Protein AF-A0A521S7W0-F1 (afdb_monomer)

Mean predicted aligned error: 10.16 Å

Sequence (188 aa):
MKARELFKKAGIGSLALAFLLVVLNWMSTPAWAHPRHAIFVAQSQVDTVGDVEHRMAMEGRVSFDADDGTLSGSGTFVHFDNASEIPKTILSFGTWEAKEFVSLTERVGMPYGNIEARILEILVDLTTDEGEVISGVTLRIISNIDPAGLTTGEATGFKLTIPGAPFGNFEPRDPPVGLAQISAGNLP

Secondary structure (DSSP, 8-state):
--TTSGGGSTTSSHHHHHHHHHHHHHH---S--PPEEEEEEEEEE---BTTB-EEEEEEEEEEE-TTT--EEEEEEEEEEESSSPSSPPEEEEEEEEEEEEEEEPPPEEEEETTEEEEEEEEEEEEEETT--EEEEEEEEEEE-BGGGTB--SS-SEEEEE-TT-TT--BEEEEEEEEEEEEE-----

Radius of gyration: 24.61 Å; Cα contacts (8 Å, |Δi|>4): 435; chains: 1; bounding box: 58×56×75 Å

pLDDT: mean 85.59, std 19.96, range [31.19, 98.81]

Solvent-accessible surface area (backbone atoms only — not comparable to full-atom values): 10133 Å² total; per-residue (Å²): 140,72,95,67,67,78,69,76,71,79,80,72,64,68,65,58,52,52,52,48,53,53,52,47,56,71,69,46,74,76,87,63,84,59,67,25,37,38,42,37,43,23,33,22,33,36,58,66,54,88,85,38,32,42,33,35,40,41,39,35,44,35,42,34,36,88,88,82,49,50,65,45,32,41,37,41,40,40,32,30,27,68,65,48,61,90,80,58,46,72,76,46,40,37,38,36,37,52,74,42,66,70,49,67,54,76,70,44,78,73,60,66,82,63,32,34,18,30,40,42,34,30,31,24,33,39,34,38,78,89,66,52,75,48,66,74,22,38,41,34,43,25,10,44,36,72,98,76,72,32,64,67,85,63,62,38,11,38,32,40,39,50,78,88,49,92,57,57,52,31,35,36,30,88,76,57,41,68,43,26,44,28,39,44,54,78,77,131

Nearest PDB structures (foldseek):
  3e99-assembly1_A  TM=3.536E-01  e=9.459E-01  Burkholderia mallei ATCC 23344

Foldseek 3Di:
DDPPPVVPPPDPPPVVVVVVVVVVVVVDDPPCQFFKKKWWWFKWFFDDDDQFGKMKTWTKMWTADQVVFDIWMKTKMWIFGPSDDPVTHTPWIFMKIFDTFDDKDDFFDDDDVFWTQIKTKTWMWTQTPVRDIQGRKIKIAGAADVVVPTHPVFAGGIKIAGPPDPGGIIGADVNIGIHMTITDGDDD

Structure (mmCIF, N/CA/C/O backbone):
data_AF-A0A521S7W0-F1
#
_entry.id   AF-A0A521S7W0-F1
#
loop_
_atom_site.group_PDB
_atom_site.id
_atom_site.type_symbol
_atom_site.label_atom_id
_atom_site.label_alt_id
_atom_site.label_comp_id
_atom_site.label_asym_id
_atom_site.label_entity_id
_atom_site.label_seq_id
_atom_site.pdbx_PDB_ins_code
_atom_site.Cartn_x
_atom_site.Cartn_y
_atom_site.Cartn_z
_atom_site.occupancy
_atom_site.B_iso_or_equiv
_atom_site.auth_seq_id
_atom_site.auth_comp_id
_atom_site.auth_asym_id
_atom_site.auth_atom_id
_atom_site.pdbx_PDB_model_num
ATOM 1 N N . MET A 1 1 ? 26.124 42.254 -57.003 1.00 31.19 1 MET A N 1
ATOM 2 C CA . MET A 1 1 ? 26.893 41.085 -57.499 1.00 31.19 1 MET A CA 1
ATOM 3 C C . MET A 1 1 ? 27.577 40.462 -56.284 1.00 31.19 1 MET A C 1
ATOM 5 O O . MET A 1 1 ? 28.274 41.208 -55.628 1.00 31.19 1 MET A O 1
ATOM 9 N N . LYS A 1 2 ? 27.429 39.207 -55.844 1.00 40.19 2 LYS A N 1
ATOM 10 C CA . LYS A 1 2 ? 26.538 38.051 -56.090 1.00 40.19 2 LYS A CA 1
ATOM 11 C C . LYS A 1 2 ? 26.784 37.105 -54.886 1.00 40.19 2 LYS A C 1
ATOM 13 O O . LYS A 1 2 ? 27.926 37.005 -54.449 1.00 40.19 2 LYS A O 1
ATOM 18 N N . ALA A 1 3 ? 25.773 36.370 -54.414 1.00 41.31 3 ALA A N 1
ATOM 19 C CA . ALA A 1 3 ? 25.849 35.308 -53.390 1.00 41.31 3 ALA A CA 1
ATOM 20 C C . ALA A 1 3 ? 26.686 34.068 -53.814 1.00 41.31 3 ALA A C 1
ATOM 22 O O . ALA A 1 3 ? 26.351 32.931 -53.504 1.00 41.31 3 ALA A O 1
ATOM 23 N N . ARG A 1 4 ? 27.756 34.271 -54.593 1.00 42.28 4 ARG A N 1
ATOM 24 C CA . ARG A 1 4 ? 28.541 33.221 -55.260 1.00 42.28 4 ARG A CA 1
ATOM 25 C C . ARG A 1 4 ? 29.958 33.048 -54.714 1.00 42.28 4 ARG A C 1
ATOM 27 O O . ARG A 1 4 ? 30.620 32.104 -55.121 1.00 42.28 4 ARG A O 1
ATOM 34 N N . GLU A 1 5 ? 30.395 33.887 -53.776 1.00 38.53 5 GLU A N 1
ATOM 35 C CA . GLU A 1 5 ? 31.699 33.723 -53.107 1.00 38.53 5 GLU A CA 1
ATOM 36 C C . GLU A 1 5 ? 31.589 32.970 -51.767 1.00 38.53 5 GLU A C 1
ATOM 38 O O . GLU A 1 5 ? 32.499 32.237 -51.393 1.00 38.53 5 GLU A O 1
ATOM 43 N N . LEU A 1 6 ? 30.434 33.024 -51.092 1.00 44.06 6 LEU A N 1
ATOM 44 C CA . LEU A 1 6 ? 30.197 32.282 -49.842 1.00 44.06 6 LEU A CA 1
ATOM 45 C C . LEU A 1 6 ? 30.060 30.759 -50.034 1.00 44.06 6 LEU A C 1
ATOM 47 O O . LEU A 1 6 ? 30.235 30.006 -49.083 1.00 44.06 6 LEU A O 1
ATOM 51 N N . PHE A 1 7 ? 29.837 30.289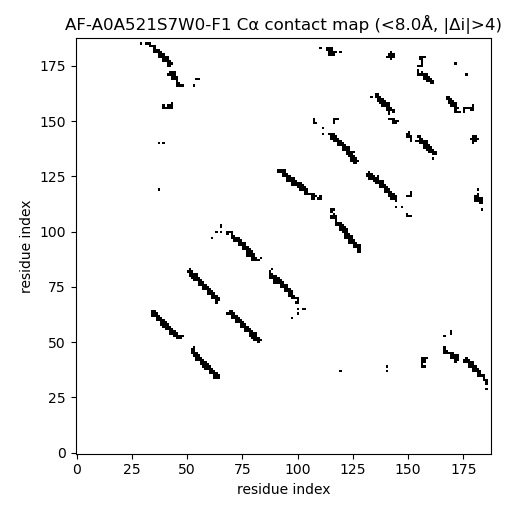 -51.265 1.00 44.06 7 PHE A N 1
ATOM 52 C CA . PHE A 1 7 ? 29.769 28.857 -51.586 1.00 44.06 7 PHE A CA 1
ATOM 53 C C . PHE A 1 7 ? 31.120 28.215 -51.936 1.00 44.06 7 PHE A C 1
ATOM 55 O O . PHE A 1 7 ? 31.175 27.013 -52.172 1.00 44.06 7 PHE A O 1
ATOM 62 N N . LYS A 1 8 ? 32.231 28.965 -51.936 1.00 41.72 8 LYS A N 1
ATOM 63 C CA . LYS A 1 8 ? 33.556 28.412 -52.282 1.00 41.72 8 LYS A CA 1
ATOM 64 C C . LYS A 1 8 ? 34.393 27.922 -51.095 1.00 41.72 8 LYS A C 1
ATOM 66 O O . LYS A 1 8 ? 35.509 27.458 -51.303 1.00 41.72 8 LYS A O 1
ATOM 71 N N . LYS A 1 9 ? 33.864 27.956 -49.866 1.00 44.16 9 LYS A N 1
ATOM 72 C CA . LYS A 1 9 ? 34.550 27.428 -48.665 1.00 44.16 9 LYS A CA 1
ATOM 73 C C . LYS A 1 9 ? 33.713 26.486 -47.787 1.00 44.16 9 LYS A C 1
ATOM 75 O O . LYS A 1 9 ? 34.151 26.116 -46.702 1.00 44.16 9 LYS A O 1
ATOM 80 N N . ALA A 1 10 ? 32.551 26.034 -48.255 1.00 47.09 10 ALA A N 1
ATOM 81 C CA . ALA A 1 10 ? 31.660 25.129 -47.518 1.00 47.09 10 ALA A CA 1
ATOM 82 C C . ALA A 1 10 ? 32.028 23.640 -47.711 1.00 47.09 10 ALA A C 1
ATOM 84 O O . ALA A 1 10 ? 31.181 22.832 -48.073 1.00 47.09 10 ALA A O 1
ATOM 85 N N . GLY A 1 11 ? 33.308 23.284 -47.547 1.00 47.72 11 GLY A N 1
ATOM 86 C CA . GLY A 1 11 ? 33.804 21.933 -47.857 1.00 47.72 11 GLY A CA 1
ATOM 87 C C . GLY A 1 11 ? 34.201 21.060 -46.665 1.00 47.72 11 GLY A C 1
ATOM 88 O O . GLY A 1 11 ? 34.269 19.850 -46.819 1.00 47.72 11 GLY A O 1
ATOM 89 N N . ILE A 1 12 ? 34.501 21.630 -45.490 1.00 46.91 12 ILE A N 1
ATOM 90 C CA . ILE A 1 12 ? 35.127 20.856 -44.388 1.00 46.91 12 ILE A CA 1
ATOM 91 C C . ILE A 1 12 ? 34.509 21.162 -43.003 1.00 46.91 12 ILE A C 1
ATOM 93 O O . ILE A 1 12 ? 34.689 20.400 -42.061 1.00 46.91 12 ILE A O 1
ATOM 97 N N . GLY A 1 13 ? 33.707 22.226 -42.859 1.00 44.25 13 GLY A N 1
ATOM 98 C CA . GLY A 1 13 ? 33.160 22.642 -41.554 1.00 44.25 13 GLY A CA 1
ATOM 99 C C . GLY A 1 13 ? 31.805 22.037 -41.158 1.00 44.25 13 GLY A C 1
ATOM 100 O O . GLY A 1 13 ? 31.473 22.009 -39.977 1.00 44.25 13 GLY A O 1
ATOM 101 N N . SER A 1 14 ? 31.010 21.545 -42.113 1.00 44.88 14 SER A N 1
ATOM 102 C CA . SER A 1 14 ? 29.617 21.139 -41.847 1.00 44.88 14 SER A CA 1
ATOM 103 C C . SER A 1 14 ? 29.479 19.733 -41.254 1.00 44.88 14 SER A C 1
ATOM 105 O O . SER A 1 14 ? 28.520 19.476 -40.532 1.00 44.88 14 SER A O 1
ATOM 107 N N . LEU A 1 15 ? 30.447 18.841 -41.493 1.00 42.09 15 LEU A N 1
ATOM 108 C CA . LEU A 1 15 ? 30.458 17.508 -40.876 1.00 42.09 15 LEU A CA 1
ATOM 109 C C . LEU A 1 15 ? 30.825 17.572 -39.387 1.00 42.09 15 LEU A C 1
ATOM 111 O O . LEU A 1 15 ? 30.228 16.861 -38.588 1.00 42.09 15 LEU A O 1
ATOM 115 N N . ALA A 1 16 ? 31.739 18.466 -38.994 1.00 51.00 16 ALA A N 1
ATOM 116 C CA . ALA A 1 16 ? 32.112 18.637 -37.590 1.00 51.00 16 ALA A CA 1
ATOM 117 C C . ALA A 1 16 ? 30.959 19.211 -36.749 1.00 51.00 16 ALA A C 1
ATOM 119 O O . ALA A 1 16 ? 30.748 18.772 -35.623 1.00 51.00 16 ALA A O 1
ATOM 120 N N . LEU A 1 17 ? 30.174 20.144 -37.303 1.00 44.28 17 LEU A N 1
ATOM 121 C CA . LEU A 1 17 ? 29.031 20.731 -36.598 1.00 44.28 17 LEU A CA 1
ATOM 122 C C . LEU A 1 17 ? 27.874 19.734 -36.433 1.00 44.28 17 LEU A C 1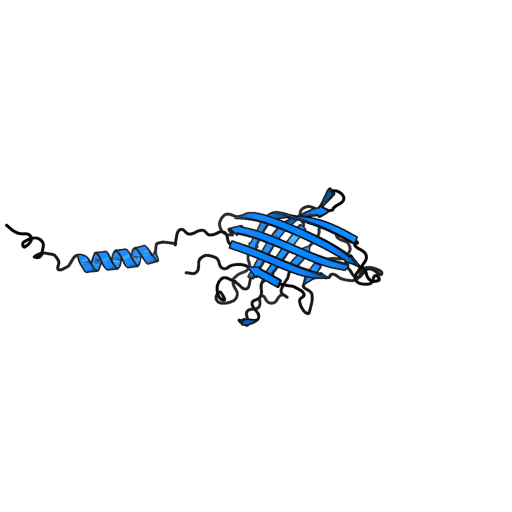
ATOM 124 O O . LEU A 1 17 ? 27.239 19.704 -35.384 1.00 44.28 17 LEU A O 1
ATOM 128 N N . ALA A 1 18 ? 27.630 18.890 -37.441 1.00 54.31 18 ALA A N 1
ATOM 129 C CA . ALA A 1 18 ? 26.631 17.827 -37.355 1.00 54.31 18 ALA A CA 1
ATOM 130 C C . ALA A 1 18 ? 27.030 16.755 -36.326 1.00 54.31 18 ALA A C 1
ATOM 132 O O . ALA A 1 18 ? 26.198 16.351 -35.520 1.00 54.31 18 ALA A O 1
ATOM 133 N N . PHE A 1 19 ? 28.307 16.354 -36.287 1.00 53.12 19 PHE A N 1
ATOM 134 C CA . PHE A 1 19 ? 28.814 15.455 -35.245 1.00 53.12 19 PHE A CA 1
ATOM 135 C C . PHE A 1 19 ? 28.737 16.083 -33.851 1.00 53.12 19 PHE A C 1
ATOM 137 O O . PHE A 1 19 ? 28.344 15.404 -32.909 1.00 53.12 19 PHE A O 1
ATOM 144 N N . LEU A 1 20 ? 29.050 17.376 -33.711 1.00 50.47 20 LEU A N 1
ATOM 145 C CA . LEU A 1 20 ? 28.946 18.069 -32.428 1.00 50.47 20 LEU A CA 1
ATOM 146 C C . LEU A 1 20 ? 27.492 18.162 -31.950 1.00 50.47 20 LEU A C 1
ATOM 148 O O . LEU A 1 20 ? 27.247 17.948 -30.773 1.00 50.47 20 LEU A O 1
ATOM 152 N N . LEU A 1 21 ? 26.528 18.415 -32.843 1.00 52.38 21 LEU A N 1
ATOM 153 C CA . LEU A 1 21 ? 25.097 18.419 -32.511 1.00 52.38 21 LEU A CA 1
ATOM 154 C C . LEU A 1 21 ? 24.595 17.029 -32.102 1.00 52.38 21 LEU A C 1
ATOM 156 O O . LEU A 1 21 ? 23.834 16.926 -31.149 1.00 52.38 21 LEU A O 1
ATOM 160 N N . VAL A 1 22 ? 25.051 15.960 -32.760 1.00 56.84 22 VAL A N 1
ATOM 161 C CA . VAL A 1 22 ? 24.698 14.576 -32.389 1.00 56.84 22 VAL A CA 1
ATOM 162 C C . VAL A 1 22 ? 25.314 14.183 -31.042 1.00 56.84 22 VAL A C 1
ATOM 164 O O . VAL A 1 22 ? 24.634 13.597 -30.206 1.00 56.84 22 VAL A O 1
ATOM 167 N N . VAL A 1 23 ? 26.574 14.550 -30.791 1.00 53.78 23 VAL A N 1
ATOM 168 C CA . VAL A 1 23 ? 27.268 14.274 -29.522 1.00 53.78 23 VAL A CA 1
ATOM 169 C C . VAL A 1 23 ? 26.719 15.138 -28.376 1.00 53.78 23 VAL A C 1
ATOM 171 O O . VAL A 1 23 ? 26.573 14.648 -27.259 1.00 53.78 23 VAL A O 1
ATOM 174 N N . LEU A 1 24 ? 26.351 16.396 -28.639 1.00 50.34 24 LEU A N 1
ATOM 175 C CA . LEU A 1 24 ? 25.656 17.258 -27.676 1.00 50.34 24 LEU A CA 1
ATOM 176 C C . LEU A 1 24 ? 24.245 16.752 -27.377 1.00 50.34 24 LEU A C 1
ATOM 178 O O . LEU A 1 24 ? 23.827 16.867 -26.235 1.00 50.34 24 LEU A O 1
ATOM 182 N N . ASN A 1 25 ? 23.543 16.160 -28.350 1.00 50.47 25 ASN A N 1
ATOM 183 C CA . ASN A 1 25 ? 22.217 15.579 -28.130 1.00 50.47 25 ASN A CA 1
ATOM 184 C C . ASN A 1 25 ? 22.274 14.258 -27.335 1.00 50.47 25 ASN A C 1
ATOM 186 O O . ASN A 1 25 ? 21.367 13.948 -26.575 1.00 50.47 25 ASN A O 1
ATOM 190 N N . TRP A 1 26 ? 23.363 13.492 -27.473 1.00 48.62 26 TRP A N 1
ATOM 191 C CA . TRP A 1 26 ? 23.668 12.341 -26.609 1.00 48.62 26 TRP A CA 1
ATOM 192 C C . TRP A 1 26 ? 24.021 12.777 -25.172 1.00 48.62 26 TRP A C 1
ATOM 194 O O . TRP A 1 26 ? 23.713 12.065 -24.222 1.00 48.62 26 TRP A O 1
ATOM 204 N N . MET A 1 27 ? 24.669 13.940 -25.006 1.00 48.03 27 MET A N 1
ATOM 205 C CA . MET A 1 27 ? 25.012 14.509 -23.691 1.00 48.03 27 MET A CA 1
ATOM 206 C C . MET A 1 27 ? 23.890 15.363 -23.090 1.00 48.03 27 MET A C 1
ATOM 208 O O . MET A 1 27 ? 23.965 15.721 -21.916 1.00 48.03 27 MET A O 1
ATOM 212 N N . SER A 1 28 ? 22.868 15.724 -23.867 1.00 42.28 28 SER A N 1
ATOM 213 C CA . SER A 1 28 ? 21.703 16.426 -23.352 1.00 42.28 28 SER A CA 1
ATOM 214 C C . SER A 1 28 ? 20.750 15.410 -22.750 1.00 42.28 28 SER A C 1
ATOM 216 O O . SER A 1 28 ? 20.005 14.735 -23.458 1.00 42.28 28 SER A O 1
ATOM 218 N N . THR A 1 29 ? 20.745 15.330 -21.427 1.00 45.62 29 THR A N 1
ATOM 219 C CA . THR A 1 29 ? 19.612 14.796 -20.681 1.00 45.62 29 THR A CA 1
ATOM 220 C C . THR A 1 29 ? 18.359 15.562 -21.124 1.00 45.62 29 THR A C 1
ATOM 222 O O . THR A 1 29 ? 18.353 16.796 -21.041 1.00 45.62 29 THR A O 1
ATOM 225 N N . PRO A 1 30 ? 17.300 14.905 -21.633 1.00 44.12 30 PRO A N 1
ATOM 226 C CA . PRO A 1 30 ? 16.051 15.602 -21.897 1.00 44.12 30 PRO A CA 1
ATOM 227 C C . PRO A 1 30 ? 15.563 16.226 -20.583 1.00 44.12 30 PRO A C 1
ATOM 229 O O . PRO A 1 30 ? 15.277 15.523 -19.618 1.00 44.12 30 PRO A O 1
ATOM 232 N N . ALA A 1 31 ? 15.475 17.560 -20.547 1.00 41.03 31 ALA A N 1
ATOM 233 C CA . ALA A 1 31 ? 15.075 18.369 -19.387 1.00 41.03 31 ALA A CA 1
ATOM 234 C C . ALA A 1 31 ? 13.571 18.271 -19.053 1.00 41.03 31 ALA A C 1
ATOM 236 O O . ALA A 1 31 ? 12.969 19.203 -18.526 1.00 41.03 31 ALA A O 1
ATOM 237 N N . TRP A 1 32 ? 12.946 17.145 -19.384 1.00 41.03 32 TRP A N 1
ATOM 238 C CA . TRP A 1 32 ? 11.589 16.822 -18.980 1.00 41.03 32 TRP A CA 1
ATOM 239 C C . TRP A 1 32 ? 11.689 16.009 -17.698 1.00 41.03 32 TRP A C 1
ATOM 241 O O . TRP A 1 32 ? 11.454 14.816 -17.730 1.00 41.03 32 TRP A O 1
ATOM 251 N N . ALA A 1 33 ? 12.083 16.595 -16.569 1.00 50.78 33 ALA A N 1
ATOM 252 C CA . ALA A 1 33 ? 11.909 15.919 -15.281 1.00 50.78 33 ALA A CA 1
ATOM 253 C C . ALA A 1 33 ? 10.396 15.815 -15.004 1.00 50.78 33 ALA A C 1
ATOM 255 O O . ALA A 1 33 ? 9.813 16.659 -14.331 1.00 50.78 33 ALA A O 1
ATOM 256 N N . HIS A 1 34 ? 9.713 14.871 -15.658 1.00 58.38 34 HIS A N 1
ATOM 257 C CA . HIS A 1 34 ? 8.330 14.558 -15.346 1.00 58.38 34 HIS A CA 1
ATOM 258 C C . HIS A 1 34 ? 8.346 13.748 -14.053 1.00 58.38 34 HIS A C 1
ATOM 260 O O . HIS A 1 34 ? 8.976 12.684 -14.037 1.00 58.38 34 HIS A O 1
ATOM 266 N N . PRO A 1 35 ? 7.659 14.217 -12.996 1.00 70.44 35 PRO A N 1
ATOM 267 C CA . PRO A 1 35 ? 7.489 13.433 -11.788 1.00 70.44 35 PRO A CA 1
ATOM 268 C C . PRO A 1 35 ? 6.933 12.063 -12.164 1.00 70.44 35 PRO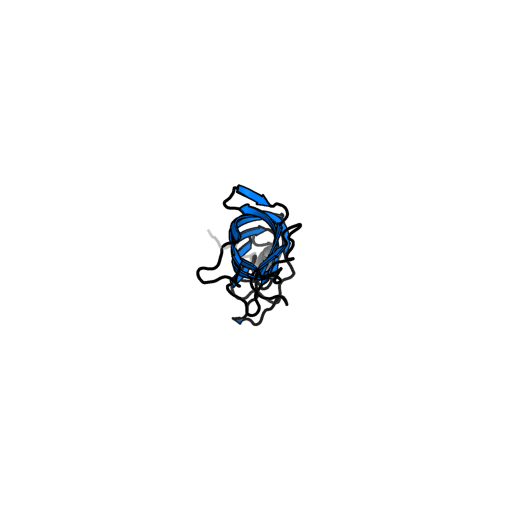 A C 1
ATOM 270 O O . PRO A 1 35 ? 5.991 11.956 -12.957 1.00 70.44 35 PRO A O 1
ATOM 273 N N . ARG A 1 36 ? 7.522 11.005 -11.611 1.00 88.88 36 ARG A N 1
ATOM 274 C CA . ARG A 1 36 ? 6.949 9.669 -11.739 1.00 88.88 36 ARG A CA 1
ATOM 275 C C . ARG A 1 36 ? 5.652 9.632 -10.946 1.00 88.88 36 ARG A C 1
ATOM 277 O O . ARG A 1 36 ? 5.481 10.355 -9.963 1.00 88.88 36 ARG A O 1
ATOM 284 N N . HIS A 1 37 ? 4.738 8.764 -11.351 1.00 93.31 37 HIS A N 1
ATOM 285 C CA . HIS A 1 37 ? 3.500 8.545 -10.626 1.00 93.31 37 HIS A CA 1
ATOM 286 C C . HIS A 1 37 ? 3.320 7.074 -10.282 1.00 93.31 37 HIS A C 1
ATOM 288 O O . HIS A 1 37 ? 3.616 6.205 -11.096 1.00 93.31 37 HIS A O 1
ATOM 294 N N . ALA A 1 38 ? 2.782 6.802 -9.100 1.00 96.75 38 ALA A N 1
ATOM 295 C CA . ALA A 1 38 ? 2.205 5.509 -8.769 1.00 96.75 38 ALA A CA 1
ATOM 296 C C . ALA A 1 38 ? 0.697 5.682 -8.579 1.00 96.75 38 ALA A C 1
ATOM 298 O O . ALA A 1 38 ? 0.265 6.657 -7.967 1.00 96.75 38 ALA A O 1
ATOM 299 N N . ILE A 1 39 ? -0.102 4.761 -9.105 1.00 97.50 39 ILE A N 1
ATOM 300 C CA . ILE A 1 39 ? -1.542 4.682 -8.847 1.00 97.50 39 ILE A CA 1
ATOM 301 C C . ILE A 1 39 ? -1.893 3.262 -8.443 1.00 97.50 39 ILE A C 1
ATOM 303 O O . ILE A 1 39 ? -1.340 2.308 -8.992 1.00 97.50 39 ILE A O 1
ATOM 307 N N . PHE A 1 40 ? -2.813 3.106 -7.502 1.00 98.31 40 PHE A N 1
ATOM 308 C CA . PHE A 1 40 ? -3.307 1.789 -7.134 1.00 98.31 40 PHE A CA 1
ATOM 309 C C . PHE A 1 40 ? -4.734 1.851 -6.604 1.00 98.31 40 PHE A C 1
ATOM 311 O O . PHE A 1 40 ? -5.167 2.858 -6.054 1.00 98.31 40 PHE A O 1
ATOM 318 N N . VAL A 1 41 ? -5.449 0.748 -6.788 1.00 98.56 41 VAL A N 1
ATOM 319 C CA . VAL A 1 41 ? -6.720 0.425 -6.136 1.00 98.56 41 VAL A CA 1
ATOM 320 C C . VAL A 1 41 ? -6.656 -1.073 -5.904 1.00 98.56 41 VAL A C 1
ATOM 322 O O . VAL A 1 41 ? -6.718 -1.835 -6.869 1.00 98.56 41 VAL A O 1
ATOM 325 N N . ALA A 1 42 ? -6.465 -1.511 -4.666 1.00 98.44 42 ALA A N 1
ATOM 326 C CA . ALA A 1 42 ? -6.218 -2.919 -4.380 1.00 98.44 42 ALA A CA 1
ATOM 327 C C . ALA A 1 42 ? -6.718 -3.340 -2.999 1.00 98.44 42 ALA A C 1
ATOM 329 O O . ALA A 1 42 ? -7.101 -2.512 -2.173 1.00 98.44 42 ALA A O 1
ATOM 330 N N . GLN A 1 43 ? -6.723 -4.652 -2.765 1.00 98.31 43 GLN A N 1
ATOM 331 C CA . GLN A 1 43 ? -6.924 -5.234 -1.445 1.00 98.31 43 GLN A CA 1
ATOM 332 C C . GLN A 1 43 ? -5.679 -5.978 -0.968 1.00 98.31 43 GLN A C 1
ATOM 334 O O . GLN A 1 43 ? -5.040 -6.707 -1.730 1.00 98.31 43 GLN A O 1
ATOM 339 N N . SER A 1 44 ? -5.409 -5.854 0.323 1.00 98.25 44 SER A N 1
ATOM 340 C CA . SER A 1 44 ? -4.410 -6.612 1.064 1.00 98.25 44 SER A CA 1
ATOM 341 C C . SER A 1 44 ? -5.061 -7.360 2.231 1.00 98.25 44 SER A C 1
ATOM 343 O O . SER A 1 44 ? -6.232 -7.158 2.578 1.00 98.25 44 SER A O 1
ATOM 345 N N . GLN A 1 45 ? -4.318 -8.300 2.797 1.00 97.44 45 GLN A N 1
ATOM 346 C CA . GLN A 1 45 ? -4.731 -9.152 3.901 1.00 97.44 45 GLN A CA 1
ATOM 347 C C . GLN A 1 45 ? -3.590 -9.320 4.886 1.00 97.44 45 GLN A C 1
ATOM 349 O O . GLN A 1 45 ? -2.428 -9.180 4.525 1.00 97.44 45 GLN A O 1
ATOM 354 N N . VAL A 1 46 ? -3.930 -9.678 6.107 1.00 95.50 46 VAL A N 1
ATOM 355 C CA . VAL A 1 46 ? -2.967 -10.083 7.123 1.00 95.50 46 VAL A CA 1
ATOM 356 C C . VAL A 1 46 ? -3.514 -11.320 7.839 1.00 95.50 46 VAL A C 1
ATOM 358 O O . VAL A 1 46 ? -4.645 -11.738 7.570 1.00 95.50 46 VAL A O 1
ATOM 361 N N . ASP A 1 47 ? -2.704 -11.946 8.688 1.00 88.00 47 ASP A N 1
ATOM 362 C CA . ASP A 1 47 ? -3.108 -13.103 9.476 1.00 88.00 47 ASP A CA 1
ATOM 363 C C . ASP A 1 47 ? -4.389 -12.831 10.278 1.00 88.00 47 ASP A C 1
ATOM 365 O O . ASP A 1 47 ? -4.669 -11.722 10.742 1.00 88.00 47 ASP A O 1
ATOM 369 N N . THR A 1 48 ? -5.189 -13.885 10.434 1.00 92.06 48 THR A N 1
ATOM 370 C CA . THR A 1 48 ? -6.377 -13.859 11.291 1.00 92.06 48 THR A CA 1
ATOM 371 C C . THR A 1 48 ? -5.938 -13.771 12.750 1.00 92.06 48 THR A C 1
ATOM 373 O O . THR A 1 48 ? -5.121 -14.577 13.201 1.00 92.06 48 THR A O 1
ATOM 376 N N . VAL A 1 49 ? -6.499 -12.822 13.500 1.00 91.38 49 VAL A N 1
ATOM 377 C CA . VAL A 1 49 ? -6.243 -12.668 14.937 1.00 91.38 49 VAL A CA 1
ATOM 378 C C . VAL A 1 49 ? -7.546 -12.865 15.697 1.00 91.38 49 VAL A C 1
ATOM 380 O O . VAL A 1 49 ? -8.498 -12.101 15.542 1.00 91.38 49 VAL A O 1
ATOM 383 N N . GLY A 1 50 ? -7.594 -13.906 16.530 1.00 92.19 50 GLY A N 1
ATOM 384 C CA . GLY A 1 50 ? -8.852 -14.346 17.133 1.00 92.19 50 GLY A CA 1
ATOM 385 C C . GLY A 1 50 ? -9.837 -14.781 16.046 1.00 92.19 50 GLY A C 1
ATOM 386 O O . GLY A 1 50 ? -9.481 -15.592 15.195 1.00 92.19 50 GLY A O 1
ATOM 387 N N . ASP A 1 51 ? -11.040 -14.211 16.064 1.00 94.44 51 ASP A N 1
ATOM 388 C CA . ASP A 1 51 ? -12.099 -14.493 15.084 1.00 94.44 51 ASP A CA 1
ATOM 389 C C . ASP A 1 51 ? -12.153 -13.464 13.935 1.00 94.44 51 ASP A C 1
ATOM 391 O O . ASP A 1 51 ? -13.080 -13.492 13.129 1.00 94.44 51 ASP A O 1
ATOM 395 N N . VAL A 1 52 ? -11.180 -12.545 13.854 1.00 96.56 52 VAL A N 1
ATOM 396 C CA . VAL A 1 52 ? -11.179 -11.445 12.877 1.00 96.56 52 VAL A CA 1
ATOM 397 C C . VAL A 1 52 ? -10.269 -11.763 11.694 1.00 96.56 52 VAL A C 1
ATOM 399 O O . VAL A 1 52 ? -9.050 -11.881 11.844 1.00 96.56 52 VAL A O 1
ATOM 402 N N . GLU A 1 53 ? -10.845 -11.827 10.490 1.00 96.69 53 GLU A N 1
ATOM 403 C CA . GLU A 1 53 ? -10.090 -11.965 9.240 1.00 96.69 53 GLU A CA 1
ATOM 404 C C . GLU A 1 53 ? -9.823 -10.577 8.637 1.00 96.69 53 GLU A C 1
ATOM 406 O O . GLU A 1 53 ? -10.599 -10.055 7.834 1.00 96.69 53 GLU A O 1
ATOM 411 N N . HIS A 1 54 ? -8.712 -9.959 9.027 1.00 97.12 54 HIS A N 1
ATOM 412 C CA . HIS A 1 54 ? -8.383 -8.589 8.642 1.00 97.12 54 HIS A CA 1
ATOM 413 C C . HIS A 1 54 ? -8.104 -8.433 7.136 1.00 97.12 54 HIS A C 1
ATOM 415 O O . HIS A 1 54 ? -7.157 -8.999 6.580 1.00 97.12 54 HIS A O 1
ATOM 421 N N . ARG A 1 55 ? -8.885 -7.569 6.482 1.00 97.69 55 ARG A N 1
ATOM 422 C CA . ARG A 1 55 ? -8.676 -7.138 5.093 1.00 97.69 55 ARG A CA 1
ATOM 423 C C . ARG A 1 55 ? -8.640 -5.629 4.998 1.00 97.69 55 ARG A C 1
ATOM 425 O O . ARG A 1 55 ? -9.414 -4.950 5.665 1.00 97.69 55 ARG A O 1
ATOM 432 N N . MET A 1 56 ? -7.797 -5.111 4.115 1.00 98.31 56 MET A N 1
ATOM 433 C CA . MET A 1 56 ? -7.767 -3.688 3.819 1.00 98.31 56 MET A CA 1
ATOM 434 C C . MET A 1 56 ? -7.942 -3.461 2.325 1.00 98.31 56 MET A C 1
ATOM 436 O O . MET A 1 56 ? -7.202 -4.014 1.519 1.00 98.31 56 MET A O 1
ATOM 440 N N . ALA A 1 57 ? -8.928 -2.651 1.955 1.00 98.56 57 ALA A N 1
ATOM 441 C CA . ALA A 1 57 ? -9.033 -2.075 0.623 1.00 98.56 57 ALA A CA 1
ATOM 442 C C . ALA A 1 57 ? -8.454 -0.664 0.668 1.00 98.56 57 ALA A C 1
ATOM 444 O O . ALA A 1 57 ? -8.780 0.094 1.577 1.00 98.56 57 ALA A O 1
ATOM 445 N N . MET A 1 58 ? -7.602 -0.316 -0.288 1.00 98.75 58 MET A N 1
ATOM 446 C CA . MET A 1 58 ? -6.940 0.983 -0.317 1.00 98.75 58 MET A CA 1
ATOM 447 C C . MET A 1 58 ? -6.751 1.433 -1.758 1.00 98.75 58 MET A C 1
ATOM 449 O O . MET A 1 58 ? -6.509 0.623 -2.659 1.00 98.75 58 MET A O 1
ATOM 453 N N . GLU A 1 59 ? -6.869 2.733 -1.968 1.00 98.75 59 GLU A N 1
ATOM 454 C CA . GLU A 1 59 ? -6.558 3.376 -3.234 1.00 98.75 59 GLU A CA 1
ATOM 455 C C . GLU A 1 59 ? -5.674 4.590 -3.017 1.00 98.75 59 GLU A C 1
ATOM 457 O O . GLU A 1 59 ? -5.616 5.129 -1.913 1.00 98.75 59 GLU A O 1
ATOM 462 N N . GLY A 1 60 ? -5.013 5.026 -4.080 1.00 98.25 60 GLY A N 1
ATOM 463 C CA . GLY A 1 60 ? -4.533 6.392 -4.160 1.00 98.25 60 GLY A CA 1
ATOM 464 C C . GLY A 1 60 ? -3.542 6.619 -5.274 1.00 98.25 60 GLY A C 1
ATOM 465 O O . GLY A 1 60 ? -3.299 5.774 -6.146 1.00 98.25 60 GLY A O 1
ATOM 466 N N . ARG A 1 61 ? -2.979 7.822 -5.238 1.00 98.06 61 ARG A N 1
ATOM 467 C CA . ARG A 1 61 ? -2.005 8.299 -6.209 1.00 98.06 61 ARG A CA 1
ATOM 468 C C . ARG A 1 61 ? -0.836 8.940 -5.493 1.00 98.06 61 ARG A C 1
ATOM 470 O O . ARG A 1 61 ? -1.011 9.747 -4.588 1.00 98.06 61 ARG A O 1
ATOM 477 N N . VAL A 1 62 ? 0.353 8.636 -5.986 1.00 96.62 62 VAL A N 1
ATOM 478 C CA . VAL A 1 62 ? 1.609 9.243 -5.571 1.00 96.62 62 VAL A CA 1
ATOM 479 C C . VAL A 1 62 ? 2.241 9.911 -6.784 1.00 96.62 62 VAL A C 1
ATOM 481 O O . VAL A 1 62 ? 2.236 9.350 -7.876 1.00 96.62 62 VAL A O 1
ATOM 484 N N . SER A 1 63 ? 2.774 11.110 -6.602 1.00 95.38 63 SER A N 1
ATOM 485 C CA . SER A 1 63 ? 3.688 11.782 -7.520 1.00 95.38 63 SER A CA 1
ATOM 486 C C . SER A 1 63 ? 5.016 11.936 -6.802 1.00 95.38 63 SER A C 1
ATOM 488 O O . SER A 1 63 ? 5.042 12.462 -5.689 1.00 95.38 63 SER A O 1
ATOM 490 N N . PHE A 1 64 ? 6.094 11.458 -7.408 1.00 92.62 64 PHE A N 1
ATOM 491 C CA . PHE A 1 64 ? 7.390 11.408 -6.754 1.00 92.62 64 PHE A CA 1
ATOM 492 C C . PHE A 1 64 ? 8.540 11.597 -7.740 1.00 92.62 64 PHE A C 1
ATOM 494 O O . PHE A 1 64 ? 8.436 11.250 -8.919 1.00 92.62 64 PHE A O 1
ATOM 501 N N . ASP A 1 65 ? 9.648 12.110 -7.229 1.00 88.62 65 ASP A N 1
ATOM 502 C CA . ASP A 1 65 ? 10.937 12.124 -7.901 1.00 88.62 65 ASP A CA 1
ATOM 503 C C . ASP A 1 65 ? 11.955 11.421 -6.994 1.00 88.62 65 ASP A C 1
ATOM 505 O O . ASP A 1 65 ? 12.109 11.750 -5.819 1.00 88.62 65 ASP A O 1
ATOM 509 N N . ALA A 1 66 ? 12.589 10.378 -7.528 1.00 82.38 66 ALA A N 1
ATOM 510 C CA . ALA A 1 66 ? 13.527 9.560 -6.768 1.00 82.38 66 ALA A CA 1
ATOM 511 C C . ALA A 1 66 ? 14.909 10.222 -6.631 1.00 82.38 66 ALA A C 1
ATOM 513 O O . ALA A 1 66 ? 15.674 9.815 -5.759 1.00 82.38 66 ALA A O 1
ATOM 514 N N . ASP A 1 67 ? 15.229 11.204 -7.481 1.00 82.56 67 ASP A N 1
ATOM 515 C CA . ASP A 1 67 ? 16.538 11.855 -7.518 1.00 82.56 67 ASP A CA 1
ATOM 516 C C . ASP A 1 67 ? 16.619 13.011 -6.509 1.00 82.56 67 ASP A C 1
ATOM 518 O O . ASP A 1 67 ? 17.661 13.201 -5.878 1.00 82.56 67 ASP A O 1
ATOM 522 N N . ASP A 1 68 ? 15.530 13.767 -6.323 1.00 84.50 68 ASP A N 1
ATOM 523 C CA . ASP A 1 68 ? 15.468 14.879 -5.359 1.00 84.50 68 ASP A CA 1
ATOM 524 C C . ASP A 1 68 ? 14.615 14.593 -4.106 1.00 84.50 68 ASP A C 1
ATOM 526 O O . ASP A 1 68 ? 14.632 15.381 -3.157 1.00 84.50 68 ASP A O 1
ATOM 530 N N . GLY A 1 69 ? 13.917 13.450 -4.066 1.00 82.50 6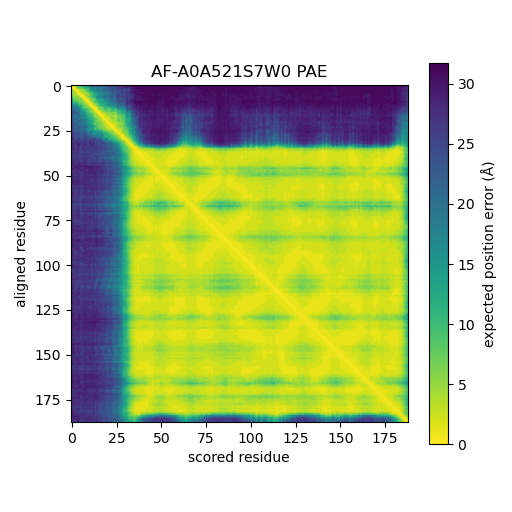9 GLY A N 1
ATOM 531 C CA . GLY A 1 69 ? 13.098 13.015 -2.933 1.00 82.50 69 GLY A CA 1
ATOM 532 C C . GLY A 1 69 ? 11.747 13.726 -2.818 1.00 82.50 69 GLY A C 1
ATOM 533 O O . GLY A 1 69 ? 11.047 13.539 -1.820 1.00 82.50 69 GLY A O 1
ATOM 534 N N . THR A 1 70 ? 11.355 14.533 -3.810 1.00 88.25 70 THR A N 1
ATOM 535 C CA . THR A 1 70 ? 10.047 15.194 -3.828 1.00 88.25 70 THR A CA 1
ATOM 536 C C . THR A 1 70 ? 8.943 14.149 -3.832 1.00 88.25 70 THR A C 1
ATOM 538 O O . THR A 1 70 ? 8.945 13.216 -4.635 1.00 88.25 70 THR A O 1
ATOM 541 N N . LEU A 1 71 ? 7.957 14.330 -2.955 1.00 94.75 71 LEU A N 1
ATOM 542 C CA . LEU A 1 71 ? 6.848 13.404 -2.791 1.00 94.75 71 LEU A CA 1
ATOM 543 C C . LEU A 1 71 ? 5.554 14.160 -2.500 1.00 94.75 71 LEU A C 1
ATOM 545 O O . LEU A 1 71 ? 5.506 15.068 -1.677 1.00 94.75 71 LEU A O 1
ATOM 549 N N . SER A 1 72 ? 4.483 13.745 -3.163 1.00 96.94 72 SER A N 1
ATOM 550 C CA . SER A 1 72 ? 3.114 14.092 -2.796 1.00 96.94 72 SER A CA 1
ATOM 551 C C . SER A 1 72 ? 2.214 12.913 -3.113 1.00 96.94 72 SER A C 1
ATOM 553 O O . SER A 1 72 ? 2.379 12.250 -4.136 1.00 96.94 72 SER A O 1
ATOM 555 N N . GLY A 1 73 ? 1.252 12.622 -2.257 1.00 97.31 73 GLY A N 1
ATOM 556 C CA . GLY A 1 73 ? 0.336 11.529 -2.518 1.00 97.31 73 GLY A CA 1
ATOM 557 C C . GLY A 1 73 ? -0.670 11.364 -1.409 1.00 97.31 73 GLY A C 1
ATOM 558 O O . GLY A 1 73 ? -0.420 11.754 -0.271 1.00 97.31 73 GLY A O 1
ATOM 559 N N . SER A 1 74 ? -1.814 10.810 -1.764 1.00 98.56 74 SER A N 1
ATOM 560 C CA . SER A 1 74 ? -2.880 10.521 -0.824 1.00 98.56 74 SER A CA 1
ATOM 561 C C . SER A 1 74 ? -3.871 9.540 -1.429 1.00 98.56 74 SER A C 1
ATOM 563 O O . SER A 1 74 ? -3.821 9.218 -2.625 1.00 98.56 74 SER A O 1
ATOM 565 N N . GLY A 1 75 ? -4.786 9.093 -0.583 1.00 98.69 75 GLY A N 1
ATOM 566 C CA . GLY A 1 75 ? -5.946 8.315 -0.971 1.00 98.69 75 GLY A CA 1
ATOM 567 C C . GLY A 1 75 ? -6.738 7.886 0.253 1.00 98.69 75 GLY A C 1
ATOM 568 O O . GLY A 1 75 ? -6.647 8.504 1.317 1.00 98.69 75 GLY A O 1
ATOM 569 N N . THR A 1 76 ? -7.515 6.825 0.099 1.00 98.81 76 THR A N 1
ATOM 570 C CA . THR A 1 76 ? -8.447 6.320 1.106 1.00 98.81 76 THR A CA 1
ATOM 571 C C . THR A 1 76 ? -8.212 4.849 1.408 1.00 98.81 76 THR A C 1
ATOM 573 O O . THR A 1 76 ? -7.641 4.109 0.602 1.00 98.81 76 THR A O 1
ATOM 576 N N . PHE A 1 77 ? -8.651 4.421 2.589 1.00 98.75 77 PHE A N 1
ATOM 577 C CA . PHE A 1 77 ? -8.628 3.022 2.994 1.00 98.75 77 PHE A CA 1
ATOM 578 C C . PHE A 1 77 ? -9.908 2.623 3.732 1.00 98.75 77 PHE A C 1
ATOM 580 O O . PHE A 1 77 ? -10.570 3.446 4.365 1.00 98.75 77 PHE A O 1
ATOM 587 N N . VAL A 1 78 ? -10.218 1.329 3.679 1.00 98.69 78 VAL A N 1
ATOM 588 C CA . VAL A 1 78 ? -11.223 0.659 4.509 1.00 98.69 78 VAL A CA 1
ATOM 589 C C . VAL A 1 78 ? -10.615 -0.636 5.037 1.00 98.69 78 VAL A C 1
ATOM 591 O O . VAL A 1 78 ? -10.248 -1.517 4.258 1.00 98.69 78 VAL A O 1
ATOM 594 N N . HIS A 1 79 ? -10.528 -0.758 6.357 1.00 97.75 79 HIS A N 1
ATOM 595 C CA . HIS A 1 79 ? -10.169 -1.969 7.089 1.00 97.75 79 HIS A CA 1
ATOM 596 C C . HIS A 1 79 ? -11.446 -2.653 7.569 1.00 97.75 79 HIS A C 1
ATOM 598 O O . HIS A 1 79 ? -12.284 -2.032 8.219 1.00 97.75 79 HIS A O 1
ATOM 604 N N . PHE A 1 80 ? -11.621 -3.928 7.242 1.00 98.06 80 PHE A N 1
ATOM 605 C CA . PHE A 1 80 ? -12.834 -4.672 7.564 1.00 98.06 80 PHE A CA 1
ATOM 606 C C . PHE A 1 80 ? -12.524 -6.110 7.974 1.00 98.06 80 PHE A C 1
ATOM 608 O O . PHE A 1 80 ? -11.479 -6.668 7.627 1.00 98.06 80 PHE A O 1
ATOM 615 N N . ASP A 1 81 ? -13.458 -6.700 8.712 1.00 97.94 81 ASP A N 1
ATOM 616 C CA . ASP A 1 81 ? -13.444 -8.111 9.070 1.00 97.94 81 ASP A CA 1
ATOM 617 C C . ASP A 1 81 ? -14.116 -8.936 7.971 1.00 97.94 81 ASP A C 1
ATOM 619 O O . ASP A 1 81 ? -15.330 -8.868 7.762 1.00 97.94 81 ASP A O 1
ATOM 623 N N . ASN A 1 82 ? -13.337 -9.740 7.260 1.00 97.50 82 ASN A N 1
ATOM 624 C CA . ASN A 1 82 ? -13.843 -10.585 6.190 1.00 97.50 82 ASN A CA 1
ATOM 625 C C . ASN A 1 82 ? -14.541 -11.860 6.685 1.00 97.50 82 ASN A C 1
ATOM 627 O O . ASN A 1 82 ? -15.289 -12.455 5.905 1.00 97.50 82 ASN A O 1
ATOM 631 N N . ALA A 1 83 ? -14.400 -12.228 7.960 1.00 97.25 83 ALA A N 1
ATOM 632 C CA . ALA A 1 83 ? -15.131 -13.344 8.556 1.00 97.25 83 ALA A CA 1
ATOM 633 C C . ALA A 1 83 ? -16.588 -12.974 8.890 1.00 97.25 83 ALA A C 1
ATOM 635 O O . ALA A 1 83 ? -17.462 -13.841 8.867 1.00 97.25 83 ALA A O 1
ATOM 636 N N . SER A 1 84 ? -16.869 -11.688 9.129 1.00 98.00 84 SER A N 1
ATOM 637 C CA . SER A 1 84 ? -18.207 -11.182 9.462 1.00 98.00 84 SER A CA 1
ATOM 638 C C . SER A 1 84 ? -19.264 -11.400 8.362 1.00 98.00 84 SER A C 1
ATOM 640 O O . SER A 1 84 ? -18.955 -11.663 7.193 1.00 98.00 84 SER A O 1
ATOM 642 N N . GLU A 1 85 ? -20.546 -11.296 8.723 1.00 97.62 85 GLU A N 1
ATOM 643 C CA . GLU A 1 85 ? -21.663 -11.387 7.772 1.00 97.62 85 GLU A CA 1
ATOM 644 C C . GLU A 1 85 ? -21.642 -10.246 6.741 1.00 97.62 85 GLU A C 1
ATOM 646 O O . GLU A 1 85 ? -20.899 -9.283 6.872 1.00 97.62 85 GLU A O 1
ATOM 651 N N . ILE A 1 86 ? -22.428 -10.355 5.667 1.00 97.06 86 ILE A N 1
ATOM 652 C CA . ILE A 1 86 ? -22.559 -9.276 4.676 1.00 97.06 86 ILE A CA 1
ATOM 653 C C . ILE A 1 86 ? -23.705 -8.342 5.110 1.00 97.06 86 ILE A C 1
ATOM 655 O O . ILE A 1 86 ? -24.810 -8.842 5.326 1.00 97.06 86 ILE A O 1
ATOM 659 N N . PRO A 1 87 ? -23.507 -7.008 5.158 1.00 96.38 87 PRO A N 1
ATOM 660 C CA . PRO A 1 87 ? -22.279 -6.275 4.829 1.00 96.38 87 PRO A CA 1
ATOM 661 C C . PRO A 1 87 ? -21.176 -6.481 5.871 1.00 96.38 87 PRO A C 1
ATOM 663 O O . PRO A 1 87 ? -21.456 -6.482 7.066 1.00 96.38 87 PRO A O 1
ATOM 666 N N . LYS A 1 88 ? -19.928 -6.619 5.394 1.00 98.25 88 LYS A N 1
ATOM 667 C CA . LYS A 1 88 ? -18.769 -6.863 6.260 1.00 98.25 88 LYS A CA 1
ATOM 668 C C . LYS A 1 88 ? -18.629 -5.750 7.297 1.00 98.25 88 LYS A C 1
ATOM 670 O O . LYS A 1 88 ? -18.754 -4.572 6.957 1.00 98.25 88 LYS A O 1
ATOM 675 N N . THR A 1 89 ? -18.329 -6.126 8.534 1.00 98.31 89 THR A N 1
ATOM 676 C CA . THR A 1 89 ? -18.039 -5.203 9.630 1.00 98.31 89 THR A CA 1
ATOM 677 C C . THR A 1 89 ? -16.808 -4.370 9.291 1.00 98.31 89 THR A C 1
ATOM 679 O O . THR A 1 89 ? -15.719 -4.908 9.086 1.00 98.31 89 THR A O 1
ATOM 682 N N . ILE A 1 90 ? -16.978 -3.050 9.250 1.00 98.19 90 ILE A N 1
ATOM 683 C CA . ILE A 1 90 ? -15.874 -2.097 9.114 1.00 98.19 90 ILE A CA 1
ATOM 684 C C . ILE A 1 90 ? -15.201 -1.961 10.480 1.00 98.19 90 ILE A C 1
ATOM 686 O O . ILE A 1 90 ? -15.868 -1.703 11.479 1.00 98.19 90 ILE A O 1
ATOM 690 N N . LEU A 1 91 ? -13.886 -2.160 10.509 1.00 95.75 91 LEU A N 1
ATOM 691 C CA . LEU A 1 91 ? -13.047 -2.024 11.698 1.00 95.75 91 LEU A CA 1
ATOM 692 C C . LEU A 1 91 ? -12.455 -0.615 11.800 1.00 95.75 91 LEU A C 1
ATOM 694 O O . LEU A 1 91 ? -12.304 -0.094 12.897 1.00 95.75 91 LEU A O 1
ATOM 698 N N . SER A 1 92 ? -12.119 -0.009 10.659 1.00 96.69 92 SER A N 1
ATOM 699 C CA . SER A 1 92 ? -11.656 1.376 10.542 1.00 96.69 92 SER A CA 1
ATOM 700 C C . SER A 1 92 ? -11.731 1.817 9.079 1.00 96.69 92 SER A C 1
ATOM 702 O O . SER A 1 92 ? -11.687 0.988 8.168 1.00 96.69 92 SER A O 1
ATOM 704 N N . PHE A 1 93 ? -11.829 3.113 8.816 1.00 98.56 93 PHE A N 1
ATOM 705 C CA . PHE A 1 93 ? -11.687 3.679 7.478 1.00 98.56 93 PHE A CA 1
ATOM 706 C C . PHE A 1 93 ? -11.146 5.101 7.580 1.00 98.56 93 PHE A C 1
ATOM 708 O O . PHE A 1 93 ? -11.131 5.693 8.657 1.00 98.56 93 PHE A O 1
ATOM 715 N N . GLY A 1 94 ? -10.681 5.654 6.466 1.00 98.62 94 GLY A N 1
ATOM 716 C CA . GLY A 1 94 ? -10.142 7.005 6.475 1.00 98.62 94 GLY A CA 1
ATOM 717 C C . GLY A 1 94 ? -9.300 7.330 5.257 1.00 98.62 94 GLY A C 1
ATOM 718 O O . GLY A 1 94 ? -9.498 6.785 4.167 1.00 98.62 94 GLY A O 1
ATOM 719 N N . THR A 1 95 ? -8.358 8.244 5.454 1.00 98.81 95 THR A N 1
ATOM 720 C CA . THR A 1 95 ? -7.437 8.723 4.423 1.00 98.81 95 THR A CA 1
ATOM 721 C C . THR A 1 95 ? -6.000 8.403 4.780 1.00 98.81 95 THR A C 1
ATOM 723 O O . THR A 1 95 ? -5.666 8.238 5.948 1.00 98.81 95 THR A O 1
ATOM 726 N N . TRP A 1 96 ? -5.129 8.392 3.785 1.00 98.75 96 TRP A N 1
ATOM 727 C CA . TRP A 1 96 ? -3.691 8.378 4.002 1.00 98.75 96 TRP A CA 1
ATOM 728 C C . TRP A 1 96 ? -3.022 9.510 3.232 1.00 98.75 96 TRP A C 1
ATOM 730 O O . TRP A 1 96 ? -3.531 9.958 2.202 1.00 98.75 96 TRP A O 1
ATOM 740 N N . GLU A 1 97 ? -1.873 9.962 3.722 1.00 98.75 97 GLU A N 1
ATOM 741 C CA . GLU A 1 97 ? -1.082 11.016 3.093 1.00 98.75 97 GLU A CA 1
ATOM 742 C C . GLU A 1 97 ? 0.400 10.644 3.089 1.00 98.75 97 GLU A C 1
ATOM 744 O O . GLU A 1 97 ? 0.951 10.241 4.111 1.00 98.75 97 GLU A O 1
ATOM 749 N N . ALA A 1 98 ? 1.048 10.788 1.937 1.00 98.44 98 ALA A N 1
ATOM 750 C CA . ALA A 1 98 ? 2.471 10.546 1.758 1.00 98.44 98 ALA A CA 1
ATOM 751 C C . ALA A 1 98 ? 3.309 11.593 2.499 1.00 98.44 98 ALA A C 1
ATOM 753 O O . ALA A 1 98 ? 3.061 12.793 2.373 1.00 98.44 98 ALA A O 1
ATOM 754 N N . LYS A 1 99 ? 4.321 11.138 3.240 1.00 98.00 99 LYS A N 1
ATOM 755 C CA . LYS A 1 99 ? 5.188 11.992 4.061 1.00 98.00 99 LYS A CA 1
ATOM 756 C C . LYS A 1 99 ? 6.644 11.946 3.637 1.00 98.00 99 LYS A C 1
ATOM 758 O O . LYS A 1 99 ? 7.282 12.992 3.586 1.00 98.00 99 LYS A O 1
ATOM 763 N N . GLU A 1 100 ? 7.157 10.768 3.298 1.00 96.62 100 GLU A N 1
ATOM 764 C CA . GLU A 1 100 ? 8.572 10.610 2.961 1.00 96.62 100 GLU A CA 1
ATOM 765 C C . GLU A 1 100 ? 8.784 9.559 1.874 1.00 96.62 100 GLU A C 1
ATOM 767 O O . GLU A 1 100 ? 8.174 8.488 1.902 1.00 96.62 100 GLU A O 1
ATOM 772 N N . PHE A 1 101 ? 9.648 9.870 0.906 1.00 96.50 101 PHE A N 1
ATOM 773 C CA . PHE A 1 101 ? 10.110 8.895 -0.075 1.00 96.50 101 PHE A CA 1
ATOM 774 C C . PHE A 1 101 ? 11.185 8.028 0.574 1.00 96.50 101 PHE A C 1
ATOM 776 O O . PHE A 1 101 ? 12.181 8.559 1.057 1.00 96.50 101 PHE A O 1
ATOM 783 N N . VAL A 1 102 ? 11.003 6.707 0.563 1.00 96.38 102 VAL A N 1
ATOM 784 C CA . VAL A 1 102 ? 11.972 5.781 1.162 1.00 96.38 102 VAL A CA 1
ATOM 785 C C . VAL A 1 102 ? 12.830 5.142 0.082 1.00 96.38 102 VAL A C 1
ATOM 787 O O . VAL A 1 102 ? 14.056 5.235 0.123 1.00 96.38 102 VAL A O 1
ATOM 790 N N . SER A 1 103 ? 12.212 4.471 -0.894 1.00 95.81 103 SER A N 1
ATOM 791 C CA . SER A 1 103 ? 12.969 3.803 -1.952 1.00 95.81 103 SER A CA 1
ATOM 792 C C . SER A 1 103 ? 12.146 3.476 -3.196 1.00 95.81 103 SER A C 1
ATOM 794 O O . SER A 1 103 ? 10.916 3.435 -3.183 1.00 95.81 103 SER A O 1
ATOM 796 N N . LEU A 1 104 ? 12.860 3.194 -4.287 1.00 95.44 104 LEU A N 1
ATOM 797 C CA . LEU A 1 104 ? 12.317 2.620 -5.512 1.00 95.44 104 LEU A CA 1
ATOM 798 C C . LEU A 1 104 ? 13.249 1.490 -5.973 1.00 95.44 104 LEU A C 1
ATOM 800 O O . LEU A 1 104 ? 14.387 1.753 -6.365 1.00 95.44 104 LEU A O 1
ATOM 804 N N . THR A 1 105 ? 12.783 0.238 -5.947 1.00 95.88 105 THR A N 1
ATOM 805 C CA . THR A 1 105 ? 13.597 -0.933 -6.352 1.00 95.88 105 THR A CA 1
ATOM 806 C C . THR A 1 105 ? 14.047 -0.814 -7.793 1.00 95.88 105 THR A C 1
ATOM 808 O O . THR A 1 105 ? 13.340 -0.184 -8.560 1.00 95.88 105 THR A O 1
ATOM 811 N N . GLU A 1 106 ? 15.140 -1.444 -8.231 1.00 92.38 106 GLU A N 1
ATOM 812 C CA . GLU A 1 106 ? 15.532 -1.489 -9.654 1.00 92.38 106 GLU A CA 1
ATOM 813 C C . GLU A 1 106 ? 14.391 -1.928 -10.591 1.00 92.38 106 GLU A C 1
ATOM 815 O O . GLU A 1 106 ? 13.451 -2.618 -10.187 1.00 92.38 106 GLU A O 1
ATOM 820 N N . ARG A 1 107 ? 14.431 -1.463 -11.846 1.00 92.69 107 ARG A N 1
ATOM 821 C CA . ARG A 1 107 ? 13.403 -1.799 -12.836 1.00 92.69 107 ARG A CA 1
ATOM 822 C C . ARG A 1 107 ? 13.585 -3.223 -13.325 1.00 92.69 107 ARG A C 1
ATOM 824 O O . ARG A 1 107 ? 14.657 -3.570 -13.814 1.00 92.69 107 ARG A O 1
ATOM 831 N N . VAL A 1 108 ? 12.509 -4.005 -13.297 1.00 95.56 108 VAL A N 1
ATOM 832 C CA . VAL A 1 108 ? 12.490 -5.317 -13.944 1.00 95.56 108 VAL A CA 1
ATOM 833 C C . VAL A 1 108 ? 12.237 -5.134 -15.439 1.00 95.56 108 VAL A C 1
ATOM 835 O O . VAL A 1 108 ? 11.146 -4.752 -15.859 1.00 95.56 108 VAL A O 1
ATOM 838 N N . GLY A 1 109 ? 13.258 -5.408 -16.251 1.00 92.12 109 GLY A N 1
ATOM 839 C CA . GLY A 1 109 ? 13.169 -5.335 -17.709 1.00 92.12 109 GLY A CA 1
ATOM 840 C C . GLY A 1 109 ? 13.020 -3.912 -18.265 1.00 92.12 109 GLY A C 1
ATOM 841 O O . GLY A 1 109 ? 13.413 -2.916 -17.651 1.00 92.12 109 GLY A O 1
ATOM 842 N N . MET A 1 110 ? 12.487 -3.827 -19.484 1.00 89.69 110 MET A N 1
ATOM 843 C CA . MET A 1 110 ? 12.153 -2.560 -20.141 1.00 89.69 110 MET A CA 1
ATOM 844 C C . MET A 1 110 ? 10.711 -2.151 -19.806 1.00 89.69 110 MET A C 1
ATOM 846 O O . MET A 1 110 ? 9.888 -3.031 -19.554 1.00 89.69 110 MET A O 1
ATOM 850 N N . PRO A 1 111 ? 10.370 -0.849 -19.831 1.00 90.19 111 PRO A N 1
ATOM 851 C CA . PRO A 1 111 ? 8.993 -0.403 -19.649 1.00 90.19 111 PRO A CA 1
ATOM 852 C C . PRO A 1 111 ? 8.063 -1.022 -20.695 1.00 90.19 111 PRO A C 1
ATOM 854 O O . PRO A 1 111 ? 8.449 -1.198 -21.854 1.00 90.19 111 PRO A O 1
ATOM 857 N N . TYR A 1 112 ? 6.822 -1.307 -20.304 1.00 89.31 112 TYR A N 1
ATOM 858 C CA . TYR A 1 112 ? 5.779 -1.755 -21.225 1.00 89.31 112 TYR A CA 1
ATOM 859 C C . TYR A 1 112 ? 4.822 -0.594 -21.489 1.00 89.31 112 TYR A C 1
ATOM 861 O O . TYR A 1 112 ? 3.939 -0.297 -20.688 1.00 89.31 112 TYR A O 1
ATOM 869 N N . GLY A 1 113 ? 5.048 0.132 -22.584 1.00 88.88 113 GLY A N 1
ATOM 870 C CA . GLY A 1 113 ? 4.434 1.446 -22.767 1.00 88.88 113 GLY A CA 1
ATOM 871 C C . GLY A 1 113 ? 5.001 2.443 -21.755 1.00 88.88 113 GLY A C 1
ATOM 872 O O . GLY A 1 113 ? 6.210 2.652 -21.707 1.00 88.88 113 GLY A O 1
ATOM 873 N N . ASN A 1 114 ? 4.136 3.054 -20.945 1.00 89.19 114 ASN A N 1
ATOM 874 C CA . ASN A 1 114 ? 4.506 4.053 -19.941 1.00 89.19 114 ASN A CA 1
ATOM 875 C C . ASN A 1 114 ? 4.486 3.517 -18.500 1.00 89.19 114 ASN A C 1
ATOM 877 O O . ASN A 1 114 ? 4.437 4.328 -17.579 1.00 89.19 114 ASN A O 1
ATOM 881 N N . ILE A 1 115 ? 4.496 2.197 -18.290 1.00 92.31 115 ILE A N 1
ATOM 882 C CA . ILE A 1 115 ? 4.502 1.576 -16.955 1.00 92.31 115 ILE A CA 1
ATOM 883 C C . ILE A 1 115 ? 5.742 0.699 -16.738 1.00 92.31 115 ILE A C 1
ATOM 885 O O . ILE A 1 115 ? 6.271 0.096 -17.677 1.00 92.31 115 ILE A O 1
ATOM 889 N N . GLU A 1 116 ? 6.205 0.634 -15.490 1.00 94.62 116 GLU A N 1
ATOM 890 C CA . GLU A 1 116 ? 7.375 -0.129 -15.047 1.00 94.62 116 GLU A CA 1
ATOM 891 C C . GLU A 1 116 ? 7.000 -1.166 -13.979 1.00 94.62 116 GLU A C 1
ATOM 893 O O . GLU A 1 116 ? 6.159 -0.919 -13.109 1.00 94.62 116 GLU A O 1
ATOM 898 N N . ALA A 1 117 ? 7.662 -2.326 -14.030 1.00 97.12 117 ALA A N 1
ATOM 899 C CA . ALA A 1 117 ? 7.571 -3.335 -12.983 1.00 97.12 117 ALA A CA 1
ATOM 900 C C . ALA A 1 117 ? 8.602 -3.030 -11.884 1.00 97.12 117 ALA A C 1
ATOM 902 O O . ALA A 1 117 ? 9.805 -3.228 -12.096 1.00 97.12 117 ALA A O 1
ATOM 903 N N . ARG A 1 118 ? 8.139 -2.456 -10.764 1.00 96.75 118 ARG A N 1
ATOM 904 C CA . ARG A 1 118 ? 8.947 -1.926 -9.643 1.00 96.75 118 ARG A CA 1
ATOM 905 C C . ARG A 1 118 ? 8.139 -1.902 -8.345 1.00 96.75 118 ARG A C 1
ATOM 907 O O . ARG A 1 118 ? 6.913 -2.015 -8.370 1.00 96.75 118 ARG A O 1
ATOM 914 N N . ILE A 1 119 ? 8.833 -1.690 -7.231 1.00 98.31 119 ILE A N 1
ATOM 915 C CA . ILE A 1 119 ? 8.233 -1.447 -5.920 1.00 98.31 119 ILE A CA 1
ATOM 916 C C . ILE A 1 119 ? 8.644 -0.056 -5.443 1.00 98.31 119 ILE A C 1
ATOM 918 O O . ILE A 1 119 ? 9.837 0.243 -5.366 1.00 98.31 119 ILE A O 1
ATOM 922 N N . LEU A 1 120 ? 7.650 0.781 -5.149 1.00 98.12 120 LEU A N 1
ATOM 923 C CA . LEU A 1 120 ? 7.818 2.083 -4.506 1.00 98.12 120 LEU A CA 1
ATOM 924 C C . LEU A 1 120 ? 7.534 1.931 -3.014 1.00 98.12 120 LEU A C 1
ATOM 926 O O . LEU A 1 120 ? 6.470 1.436 -2.657 1.00 98.12 120 LEU A O 1
ATOM 930 N N . GLU A 1 121 ? 8.442 2.391 -2.164 1.00 98.56 121 GLU A N 1
ATOM 931 C CA . GLU A 1 121 ? 8.262 2.437 -0.715 1.00 98.56 121 GLU A CA 1
ATOM 932 C C . GLU A 1 121 ? 8.245 3.886 -0.232 1.00 98.56 121 GLU A C 1
ATOM 934 O O . GLU A 1 121 ? 9.133 4.676 -0.568 1.00 98.56 121 GLU A O 1
ATOM 939 N N . ILE A 1 122 ? 7.224 4.225 0.551 1.00 98.56 122 ILE A N 1
ATOM 940 C CA . ILE A 1 122 ? 7.043 5.545 1.153 1.00 98.56 122 ILE A CA 1
ATOM 941 C C . ILE A 1 122 ? 6.582 5.412 2.605 1.00 98.56 122 ILE A C 1
ATOM 943 O O . ILE A 1 122 ? 5.960 4.415 2.983 1.00 98.56 122 ILE A O 1
ATOM 947 N N . LEU A 1 123 ? 6.843 6.442 3.406 1.00 98.50 123 LEU A N 1
ATOM 948 C CA . LEU A 1 123 ? 6.163 6.629 4.683 1.00 98.50 123 LEU A CA 1
ATOM 949 C C . LEU A 1 123 ? 4.892 7.440 4.468 1.00 98.50 123 LEU A C 1
ATOM 951 O O . LEU A 1 123 ? 4.886 8.425 3.723 1.00 98.50 123 LEU A O 1
ATOM 955 N N . VAL A 1 124 ? 3.826 7.026 5.140 1.00 98.75 124 VAL A N 1
ATOM 956 C CA . VAL A 1 124 ? 2.528 7.690 5.134 1.00 98.75 124 VAL A CA 1
ATOM 957 C C . VAL A 1 124 ? 2.040 7.914 6.560 1.00 98.75 124 VAL A C 1
ATOM 959 O O . VAL A 1 124 ? 2.421 7.194 7.487 1.00 98.75 124 VAL A O 1
ATOM 962 N N . ASP A 1 125 ? 1.154 8.889 6.702 1.00 98.62 125 ASP A N 1
ATOM 963 C CA . ASP A 1 125 ? 0.264 8.990 7.852 1.00 98.62 125 ASP A CA 1
ATOM 964 C C . ASP A 1 125 ? -1.102 8.423 7.458 1.00 98.62 125 ASP A C 1
ATOM 966 O O . ASP A 1 125 ? -1.598 8.713 6.366 1.00 98.62 125 ASP A O 1
ATOM 970 N N . LEU A 1 126 ? -1.713 7.630 8.337 1.00 98.56 126 LEU A N 1
ATOM 971 C CA . LEU A 1 126 ? -3.122 7.250 8.237 1.00 98.56 126 LEU A CA 1
ATOM 972 C C . LEU A 1 126 ? -3.935 8.159 9.151 1.00 98.56 126 LEU A C 1
ATOM 974 O O . LEU A 1 126 ? -3.605 8.286 10.324 1.00 98.56 126 LEU A O 1
ATOM 978 N N . THR A 1 127 ? -5.015 8.730 8.635 1.00 98.50 127 THR A N 1
ATOM 979 C CA . THR A 1 127 ? -5.997 9.480 9.420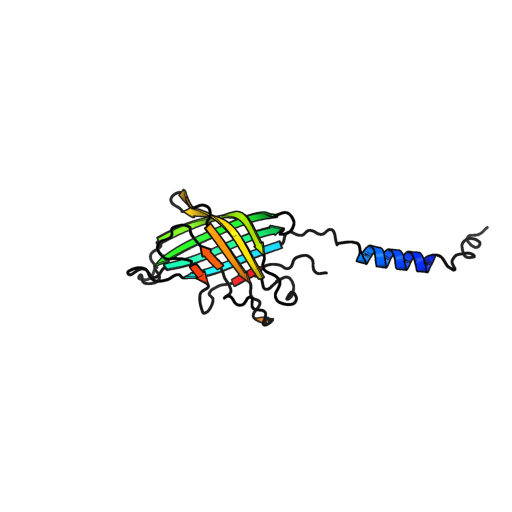 1.00 98.50 127 THR A CA 1
ATOM 980 C C . THR A 1 127 ? -7.312 8.722 9.384 1.00 98.50 127 THR A C 1
ATOM 982 O O . THR A 1 127 ? -7.903 8.588 8.309 1.00 98.50 127 THR A O 1
ATOM 985 N N . THR A 1 128 ? -7.760 8.213 10.531 1.00 97.62 128 THR A N 1
ATOM 986 C CA . THR A 1 128 ? -9.057 7.531 10.647 1.00 97.62 128 THR A CA 1
ATOM 987 C C . THR A 1 128 ? -10.206 8.534 10.564 1.00 97.62 128 THR A C 1
ATOM 989 O O . THR A 1 128 ? -10.021 9.742 10.731 1.00 97.62 128 THR A O 1
ATOM 992 N N . ASP A 1 129 ? -11.416 8.050 10.314 1.00 95.00 129 ASP A N 1
ATOM 993 C CA . ASP A 1 129 ? -12.636 8.857 10.348 1.00 95.00 129 ASP A CA 1
ATOM 994 C C . ASP A 1 129 ? -12.910 9.482 11.728 1.00 95.00 129 ASP A C 1
ATOM 996 O O . ASP A 1 129 ? -13.501 10.559 11.814 1.00 95.00 129 ASP A O 1
ATOM 1000 N N . GLU A 1 130 ? -12.403 8.861 12.795 1.00 93.69 130 GLU A N 1
ATOM 1001 C CA . GLU A 1 130 ? -12.413 9.394 14.162 1.00 93.69 130 GLU A CA 1
ATOM 1002 C C . GLU A 1 130 ? -11.362 10.502 14.395 1.00 93.69 130 GLU A C 1
ATOM 1004 O O . GLU A 1 130 ? -11.351 11.146 15.446 1.00 93.69 130 GLU A O 1
ATOM 1009 N N . GLY A 1 131 ? -10.494 10.764 13.412 1.00 93.19 131 GLY A N 1
ATOM 1010 C CA . GLY A 1 131 ? -9.453 11.792 13.461 1.00 93.19 131 GLY A CA 1
ATOM 1011 C C . GLY A 1 131 ? -8.153 11.351 14.138 1.00 93.19 131 GLY A C 1
ATOM 1012 O O . GLY A 1 131 ? -7.278 12.189 14.363 1.00 93.19 131 GLY A O 1
ATOM 1013 N N . GLU A 1 132 ? -8.005 10.063 14.461 1.00 95.50 132 GLU A N 1
ATOM 1014 C CA . GLU A 1 132 ? -6.738 9.506 14.938 1.00 95.50 132 GLU A CA 1
ATOM 1015 C C . GLU A 1 132 ? -5.711 9.516 13.803 1.00 95.50 132 GLU A C 1
ATOM 1017 O O . GLU A 1 132 ? -6.008 9.077 12.691 1.00 95.50 132 GLU A O 1
ATOM 1022 N N . VAL A 1 133 ? -4.500 10.002 14.092 1.00 97.50 133 VAL A N 1
ATOM 1023 C CA . VAL A 1 133 ? -3.383 10.010 13.143 1.00 97.50 133 VAL A CA 1
ATOM 1024 C C . VAL A 1 133 ? -2.348 8.976 13.566 1.00 97.50 133 VAL A C 1
ATOM 1026 O O . VAL A 1 133 ? -1.752 9.084 14.63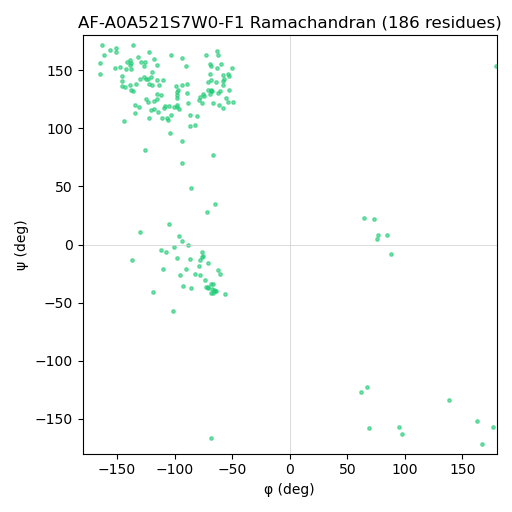8 1.00 97.50 133 VAL A O 1
ATOM 1029 N N . ILE A 1 134 ? -2.110 7.999 12.695 1.00 97.12 134 ILE A N 1
ATOM 1030 C CA . ILE A 1 134 ? -1.091 6.965 12.859 1.00 97.12 134 ILE A CA 1
ATOM 1031 C C . ILE A 1 134 ? 0.059 7.284 11.906 1.00 97.12 134 ILE A C 1
ATOM 1033 O O . ILE A 1 134 ? -0.063 7.108 10.693 1.00 97.12 134 ILE A O 1
ATOM 1037 N N . SER A 1 135 ? 1.174 7.752 12.464 1.00 97.31 135 SER A N 1
ATOM 1038 C CA . SER A 1 135 ? 2.361 8.144 11.700 1.00 97.31 135 SER A CA 1
ATOM 1039 C C . SER A 1 135 ? 3.398 7.035 11.558 1.00 97.31 135 SER A C 1
ATOM 1041 O O . SER A 1 135 ? 3.443 6.085 12.342 1.00 97.31 135 SER A O 1
ATOM 1043 N N . GLY A 1 136 ? 4.281 7.190 10.567 1.00 94.50 136 GLY A N 1
ATOM 1044 C CA . GLY A 1 136 ? 5.386 6.256 10.325 1.00 94.50 136 GLY A CA 1
ATOM 1045 C C . GLY A 1 136 ? 4.934 4.923 9.728 1.00 94.50 136 GLY A C 1
ATOM 1046 O O . GLY A 1 136 ? 5.637 3.920 9.851 1.00 94.50 136 GLY A O 1
ATOM 1047 N N . VAL A 1 137 ? 3.761 4.898 9.092 1.00 98.50 137 VAL A N 1
ATOM 1048 C CA . VAL A 1 137 ? 3.246 3.718 8.401 1.00 98.50 137 VAL A CA 1
ATOM 1049 C C . VAL A 1 137 ? 4.011 3.545 7.096 1.00 98.50 137 VAL A C 1
ATOM 1051 O O . VAL A 1 137 ? 4.112 4.474 6.300 1.00 98.50 137 VAL A O 1
ATOM 1054 N N . THR A 1 138 ? 4.565 2.359 6.857 1.00 98.69 138 THR A N 1
ATOM 1055 C CA . THR A 1 138 ? 5.252 2.068 5.591 1.00 98.69 138 THR A CA 1
ATOM 1056 C C . THR A 1 138 ? 4.248 1.544 4.573 1.00 98.69 138 THR A C 1
ATOM 1058 O O . THR A 1 138 ? 3.618 0.512 4.805 1.00 98.69 138 THR A O 1
ATOM 1061 N N . LEU A 1 139 ? 4.128 2.228 3.434 1.00 98.81 139 LEU A N 1
ATOM 1062 C CA . LEU A 1 139 ? 3.333 1.802 2.286 1.00 98.81 139 LEU A CA 1
ATOM 1063 C C . LEU A 1 139 ? 4.270 1.393 1.144 1.00 98.81 139 LEU A C 1
ATOM 1065 O O . LEU A 1 139 ? 5.005 2.223 0.608 1.00 98.81 139 LEU A O 1
ATOM 1069 N N . ARG A 1 140 ? 4.214 0.117 0.746 1.00 98.75 140 ARG A N 1
ATOM 1070 C CA . ARG A 1 140 ? 4.900 -0.394 -0.452 1.00 98.75 140 ARG A CA 1
ATOM 1071 C C . ARG A 1 140 ? 3.878 -0.613 -1.557 1.00 98.75 140 ARG A C 1
ATOM 1073 O O . ARG A 1 140 ? 2.980 -1.430 -1.392 1.00 98.75 140 ARG A O 1
ATOM 1080 N N . ILE A 1 141 ? 4.020 0.078 -2.683 1.00 98.62 141 ILE A N 1
ATOM 1081 C CA . ILE A 1 141 ? 3.186 -0.091 -3.879 1.00 98.62 141 ILE A CA 1
ATOM 1082 C C . ILE A 1 141 ? 3.941 -0.992 -4.856 1.00 98.62 141 ILE A C 1
ATOM 1084 O O . ILE A 1 141 ? 5.043 -0.654 -5.287 1.00 98.62 141 ILE A O 1
ATOM 1088 N N . ILE A 1 142 ? 3.352 -2.136 -5.205 1.00 98.50 142 ILE A N 1
ATOM 1089 C CA . ILE A 1 142 ? 4.000 -3.202 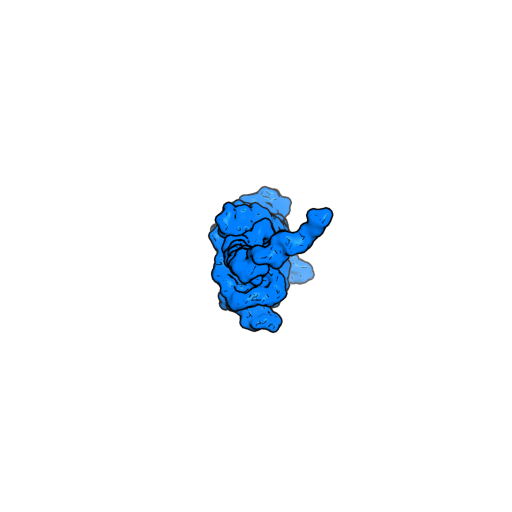-5.979 1.00 98.50 142 ILE A CA 1
ATOM 1090 C C . ILE A 1 142 ? 3.351 -3.281 -7.358 1.00 98.50 142 ILE A C 1
ATOM 1092 O O . ILE A 1 142 ? 2.212 -3.725 -7.488 1.00 98.50 142 ILE A O 1
ATOM 1096 N N . SER A 1 143 ? 4.084 -2.865 -8.388 1.00 97.94 143 SER A N 1
ATOM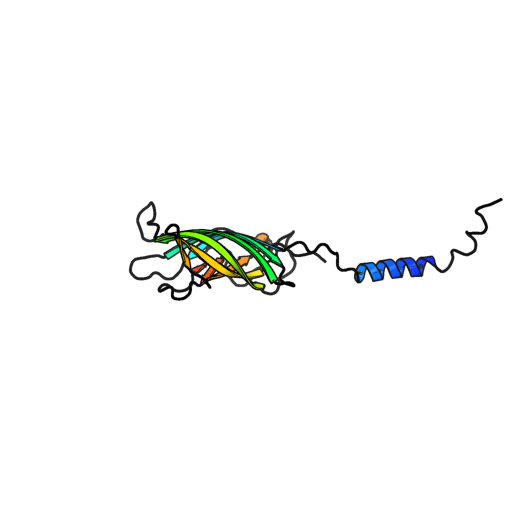 1097 C CA . SER A 1 143 ? 3.641 -2.870 -9.785 1.00 97.94 143 SER A CA 1
ATOM 1098 C C . SER A 1 143 ? 4.286 -4.046 -10.518 1.00 97.94 143 SER A C 1
ATOM 1100 O O . SER A 1 143 ? 5.497 -4.026 -10.735 1.00 97.94 143 SER A O 1
ATOM 1102 N N . ASN A 1 144 ? 3.505 -5.058 -10.913 1.00 97.44 144 ASN A N 1
ATOM 1103 C CA . ASN A 1 144 ? 3.905 -6.023 -11.948 1.00 97.44 144 ASN A CA 1
ATOM 1104 C C . ASN A 1 144 ? 3.200 -5.693 -13.267 1.00 97.44 144 ASN A C 1
ATOM 1106 O O . ASN A 1 144 ? 2.210 -4.964 -13.302 1.00 97.44 144 ASN A O 1
ATOM 1110 N N . ILE A 1 145 ? 3.708 -6.247 -14.367 1.00 95.94 145 ILE A N 1
ATOM 1111 C CA . ILE A 1 145 ? 3.135 -6.061 -15.700 1.00 95.94 145 ILE A CA 1
ATOM 1112 C C . ILE A 1 145 ? 2.878 -7.437 -16.307 1.00 95.94 145 ILE A C 1
ATOM 1114 O O . ILE A 1 145 ? 3.660 -7.935 -17.122 1.00 95.94 145 ILE A O 1
ATOM 1118 N N . ASP A 1 146 ? 1.759 -8.046 -15.917 1.00 92.81 146 ASP A N 1
ATOM 1119 C CA . ASP A 1 146 ? 1.393 -9.403 -16.336 1.00 92.81 146 ASP A CA 1
ATOM 1120 C C . ASP A 1 146 ? 1.334 -9.578 -17.864 1.00 92.81 146 ASP A C 1
ATOM 1122 O O . ASP A 1 146 ? 1.895 -10.557 -18.358 1.00 92.81 146 ASP A O 1
ATOM 1126 N N . PRO A 1 147 ? 0.774 -8.636 -18.661 1.00 93.19 147 PRO A N 1
ATOM 1127 C CA . PRO A 1 147 ? 0.771 -8.769 -20.121 1.00 93.19 147 PRO A CA 1
ATOM 1128 C C . PRO A 1 147 ? 2.169 -8.802 -20.754 1.00 93.19 147 PRO A C 1
ATOM 1130 O O . PRO A 1 147 ? 2.317 -9.286 -21.874 1.00 93.19 147 PRO A O 1
ATOM 1133 N N . ALA A 1 148 ? 3.184 -8.284 -20.056 1.00 94.19 148 ALA A N 1
ATOM 1134 C CA . ALA A 1 148 ? 4.581 -8.299 -20.484 1.00 94.19 148 ALA A CA 1
ATOM 1135 C C . ALA A 1 148 ? 5.406 -9.405 -19.797 1.00 94.19 148 ALA A C 1
ATOM 1137 O O . ALA A 1 148 ? 6.597 -9.535 -20.077 1.00 94.19 148 ALA A O 1
ATOM 1138 N N . GLY A 1 149 ? 4.805 -10.183 -18.888 1.00 95.94 149 GLY A N 1
ATOM 1139 C CA . GLY A 1 149 ? 5.501 -11.194 -18.092 1.00 95.94 149 GLY A CA 1
ATOM 1140 C C . GLY A 1 149 ? 6.549 -10.623 -17.126 1.00 95.94 149 GLY A C 1
ATOM 1141 O O . GLY A 1 149 ? 7.479 -11.338 -16.757 1.00 95.94 149 GLY A O 1
ATOM 1142 N N . LEU A 1 150 ? 6.442 -9.346 -16.738 1.00 96.69 150 LEU A N 1
ATOM 1143 C CA . LEU A 1 150 ? 7.406 -8.691 -15.847 1.00 96.69 150 LEU A CA 1
ATOM 1144 C C . LEU A 1 150 ? 6.909 -8.739 -14.402 1.00 96.69 150 LEU A C 1
ATOM 1146 O O . LEU A 1 150 ? 5.887 -8.135 -14.076 1.00 96.69 150 LEU A O 1
ATOM 1150 N N . THR A 1 151 ? 7.656 -9.422 -13.536 1.00 96.75 151 THR A N 1
ATOM 1151 C CA . THR A 1 151 ? 7.333 -9.577 -12.112 1.00 96.75 151 THR A CA 1
ATOM 1152 C C . THR A 1 151 ? 8.451 -9.049 -11.224 1.00 96.75 151 THR A C 1
ATOM 1154 O O . THR A 1 151 ? 9.628 -9.293 -11.474 1.00 96.75 151 THR A O 1
ATOM 1157 N N . THR A 1 152 ? 8.070 -8.344 -10.163 1.00 96.75 152 THR A N 1
ATOM 1158 C CA . THR A 1 152 ? 8.962 -7.902 -9.082 1.00 96.75 152 THR A CA 1
ATOM 1159 C C . THR A 1 152 ? 9.353 -9.041 -8.138 1.00 96.75 152 THR A C 1
ATOM 1161 O O . THR A 1 152 ? 10.233 -8.864 -7.302 1.00 96.75 152 THR A O 1
ATOM 1164 N N . GLY A 1 153 ? 8.712 -10.209 -8.264 1.00 95.56 153 GLY A N 1
ATOM 1165 C CA . GLY A 1 153 ? 8.813 -11.312 -7.306 1.00 95.56 153 GLY A CA 1
ATOM 1166 C C . GLY A 1 153 ? 7.800 -11.219 -6.159 1.00 95.56 153 GLY A C 1
ATOM 1167 O O . GLY A 1 153 ? 7.649 -12.182 -5.414 1.00 95.56 153 GLY A O 1
ATOM 1168 N N . GLU A 1 154 ? 7.069 -10.107 -6.046 1.00 96.19 154 GLU A N 1
ATOM 1169 C CA . GLU A 1 154 ? 5.989 -9.902 -5.077 1.00 96.19 154 GLU A CA 1
ATOM 1170 C C . GLU A 1 154 ? 4.646 -9.735 -5.811 1.00 96.19 154 GLU A C 1
ATOM 1172 O O . GLU A 1 154 ? 4.603 -9.343 -6.978 1.00 96.19 154 GLU A O 1
ATOM 1177 N N . ALA A 1 155 ? 3.529 -10.060 -5.156 1.00 96.56 155 ALA A N 1
ATOM 1178 C CA . ALA A 1 155 ? 2.197 -9.928 -5.748 1.00 96.56 155 ALA A CA 1
ATOM 1179 C C . ALA A 1 155 ? 1.813 -8.447 -5.957 1.00 96.56 155 ALA A C 1
ATOM 1181 O O . ALA A 1 155 ? 2.117 -7.594 -5.127 1.00 96.56 155 ALA A O 1
ATOM 1182 N N . THR A 1 156 ? 1.141 -8.132 -7.071 1.00 97.38 156 THR A N 1
ATOM 1183 C CA . THR A 1 156 ? 0.707 -6.755 -7.382 1.00 97.38 156 THR A CA 1
ATOM 1184 C C . THR A 1 156 ? -0.304 -6.242 -6.365 1.00 97.38 156 THR A C 1
ATOM 1186 O O . THR A 1 156 ? -1.210 -6.969 -5.965 1.00 97.38 156 THR A O 1
ATOM 1189 N N . GLY A 1 157 ? -0.181 -4.970 -5.986 1.00 98.00 157 GLY A N 1
ATOM 1190 C CA . GLY A 1 157 ? -1.063 -4.322 -5.020 1.00 98.00 157 GLY A CA 1
ATOM 1191 C C . GLY A 1 157 ? -0.273 -3.436 -4.069 1.00 98.00 157 GLY A C 1
ATOM 1192 O O . GLY A 1 157 ? 0.590 -2.671 -4.504 1.00 98.00 157 GLY A O 1
ATOM 1193 N N . PHE A 1 158 ? -0.560 -3.546 -2.773 1.00 98.62 158 PHE A N 1
ATOM 1194 C CA . PHE A 1 158 ? 0.176 -2.824 -1.744 1.00 98.62 158 PHE A CA 1
ATOM 1195 C C . PHE A 1 158 ? 0.467 -3.689 -0.518 1.00 98.62 158 PHE A C 1
ATOM 1197 O O . PHE A 1 158 ? -0.315 -4.580 -0.180 1.00 98.62 158 PHE A O 1
ATOM 1204 N N . LYS A 1 159 ? 1.573 -3.371 0.161 1.00 98.44 159 LYS A N 1
ATOM 1205 C CA . LYS A 1 159 ? 1.855 -3.799 1.534 1.00 98.44 159 LYS A CA 1
ATOM 1206 C C . LYS A 1 159 ? 1.771 -2.610 2.465 1.00 98.44 159 LYS A C 1
ATOM 1208 O O . LYS A 1 159 ? 2.226 -1.5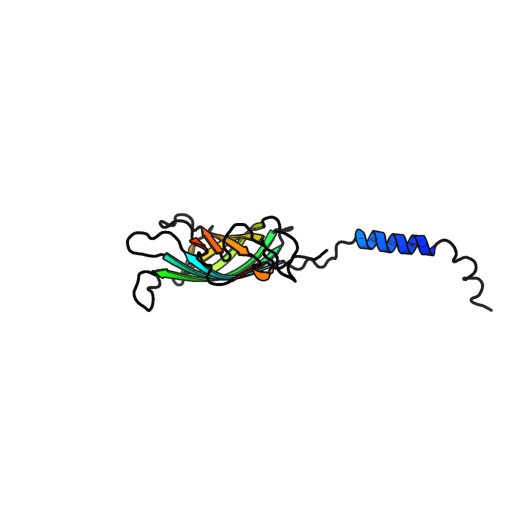24 2.101 1.00 98.44 159 LYS A O 1
ATOM 1213 N N . LEU A 1 160 ? 1.231 -2.828 3.656 1.00 98.25 160 LEU A N 1
ATOM 1214 C CA . LEU A 1 160 ? 1.117 -1.794 4.676 1.00 98.25 160 LEU A CA 1
ATOM 1215 C C . LEU A 1 160 ? 1.643 -2.315 6.011 1.00 98.25 160 LEU A C 1
ATOM 1217 O O . LEU A 1 160 ? 1.100 -3.266 6.573 1.00 98.25 160 LEU A O 1
ATOM 1221 N N . THR A 1 161 ? 2.682 -1.664 6.519 1.00 98.25 161 THR A N 1
ATOM 1222 C CA . THR A 1 161 ? 3.262 -1.947 7.833 1.00 98.25 161 THR A CA 1
ATOM 1223 C C . THR A 1 161 ? 2.882 -0.821 8.775 1.00 98.25 161 THR A C 1
ATOM 1225 O O . THR A 1 161 ? 3.383 0.296 8.646 1.00 98.25 161 THR A O 1
ATOM 1228 N N . ILE A 1 162 ? 1.990 -1.115 9.718 1.00 96.56 162 ILE A N 1
ATOM 1229 C CA . ILE A 1 162 ? 1.538 -0.161 10.730 1.00 96.56 162 ILE A CA 1
ATOM 1230 C C . ILE A 1 162 ? 2.334 -0.418 12.020 1.00 96.56 162 ILE A C 1
ATOM 1232 O O . ILE A 1 162 ? 2.246 -1.522 12.569 1.00 96.56 162 ILE A O 1
ATOM 1236 N N . PRO A 1 163 ? 3.117 0.555 12.526 1.00 93.19 163 PRO A N 1
ATOM 1237 C CA . PRO A 1 163 ? 3.895 0.375 13.746 1.00 93.19 163 PRO A CA 1
ATOM 1238 C C . PRO A 1 163 ? 3.025 -0.056 14.931 1.00 93.19 163 PRO A C 1
ATOM 1240 O O . PRO A 1 163 ? 2.043 0.598 15.269 1.00 93.19 163 PRO A O 1
ATOM 1243 N N . GLY A 1 164 ? 3.395 -1.163 15.577 1.00 89.31 164 GLY A N 1
ATOM 1244 C CA . GLY A 1 164 ? 2.689 -1.671 16.756 1.00 89.31 164 GLY A CA 1
ATOM 1245 C C . GLY A 1 164 ? 1.358 -2.377 16.475 1.00 89.31 164 GLY A C 1
ATOM 1246 O O . GLY A 1 164 ? 0.688 -2.769 17.430 1.00 89.31 164 GLY A O 1
ATOM 1247 N N . ALA A 1 165 ? 0.974 -2.581 15.209 1.00 89.62 165 ALA A N 1
ATOM 1248 C CA . ALA A 1 165 ? -0.237 -3.327 14.888 1.00 89.62 165 ALA A CA 1
ATOM 1249 C C . ALA A 1 165 ? -0.153 -4.785 15.389 1.00 89.62 165 ALA A C 1
ATOM 1251 O O . ALA A 1 165 ? 0.826 -5.480 15.103 1.00 89.62 165 ALA A O 1
ATOM 1252 N N . PRO A 1 166 ? -1.180 -5.288 16.101 1.00 88.25 166 PRO A N 1
ATOM 1253 C CA . PRO A 1 166 ? -1.139 -6.609 16.731 1.00 88.25 166 PRO A CA 1
ATOM 1254 C C . PRO A 1 166 ? -1.331 -7.767 15.743 1.00 88.25 166 PRO A C 1
ATOM 1256 O O . PRO A 1 166 ? -1.141 -8.921 16.117 1.00 88.25 166 PRO A O 1
ATOM 1259 N N . PHE A 1 167 ? -1.729 -7.468 14.505 1.00 86.62 167 PHE A N 1
ATOM 1260 C CA . PHE A 1 167 ? -2.008 -8.453 13.464 1.00 86.62 167 PHE A CA 1
ATOM 1261 C C . PHE A 1 167 ? -0.845 -8.661 12.488 1.00 86.62 167 PHE A C 1
ATOM 1263 O O . PHE A 1 167 ? -0.853 -9.648 11.772 1.00 86.62 167 PHE A O 1
ATOM 1270 N N . GLY A 1 168 ? 0.190 -7.815 12.493 1.00 91.44 168 GLY A N 1
ATOM 1271 C CA . GLY A 1 168 ? 1.307 -7.897 11.544 1.00 91.44 168 GLY A CA 1
ATOM 1272 C C . GLY A 1 168 ? 1.121 -6.992 10.323 1.00 91.44 168 GLY A C 1
ATOM 1273 O O . GLY A 1 168 ? 0.404 -5.992 10.386 1.00 91.44 168 GLY A O 1
ATOM 1274 N N . ASN A 1 169 ? 1.790 -7.326 9.217 1.00 96.12 169 ASN A N 1
ATOM 1275 C CA . ASN A 1 169 ? 1.808 -6.496 8.011 1.00 96.12 169 ASN A CA 1
ATOM 1276 C C . ASN A 1 169 ? 0.720 -6.926 7.033 1.00 96.12 169 ASN A C 1
ATOM 1278 O O . ASN A 1 169 ? 0.554 -8.113 6.761 1.00 96.12 169 ASN A O 1
ATOM 1282 N N . PHE A 1 170 ? 0.034 -5.954 6.444 1.00 97.94 170 PHE A N 1
ATOM 1283 C CA . PHE A 1 170 ? -0.830 -6.229 5.312 1.00 97.94 170 PHE A CA 1
ATOM 1284 C C . PHE A 1 170 ? -0.000 -6.567 4.078 1.00 97.94 170 PHE A C 1
ATOM 1286 O O . PHE A 1 170 ? 0.924 -5.841 3.716 1.00 97.94 170 PHE A O 1
ATOM 1293 N N . GLU A 1 171 ? -0.396 -7.639 3.411 1.00 98.00 171 GLU A N 1
ATOM 1294 C CA . GLU A 1 171 ? 0.241 -8.230 2.245 1.00 98.00 171 GLU A CA 1
ATOM 1295 C C . GLU A 1 171 ? -0.769 -8.311 1.086 1.00 98.00 171 GLU A C 1
ATOM 1297 O O . GLU A 1 171 ? -1.953 -8.578 1.333 1.00 98.00 171 GLU A O 1
ATOM 1302 N N . PRO A 1 172 ? -0.371 -8.083 -0.181 1.00 97.50 172 PRO A N 1
ATOM 1303 C CA . PRO A 1 172 ? -1.259 -8.251 -1.320 1.00 97.50 172 PRO A CA 1
ATOM 1304 C C . PRO A 1 172 ? -1.897 -9.637 -1.313 1.00 97.50 172 PRO A C 1
ATOM 1306 O O . PRO A 1 172 ? -1.280 -10.631 -0.929 1.00 97.50 172 PRO A O 1
ATOM 1309 N N . ARG A 1 173 ? -3.149 -9.708 -1.759 1.00 95.31 173 ARG A N 1
ATOM 1310 C CA . ARG A 1 173 ? -3.841 -10.991 -1.870 1.00 95.31 173 ARG A CA 1
ATOM 1311 C C . ARG A 1 173 ? -3.160 -11.918 -2.878 1.00 95.31 173 ARG A C 1
ATOM 1313 O O . ARG A 1 173 ? -2.616 -11.461 -3.880 1.00 95.31 173 ARG A O 1
ATOM 1320 N N . ASP A 1 174 ? -3.304 -13.219 -2.644 1.00 88.75 174 ASP A N 1
ATOM 1321 C CA . ASP A 1 174 ? -3.011 -14.267 -3.619 1.00 88.75 174 ASP A CA 1
ATOM 1322 C C . ASP A 1 174 ? -4.282 -15.116 -3.853 1.00 88.75 174 ASP A C 1
ATOM 1324 O O . ASP A 1 174 ? -4.734 -15.804 -2.930 1.00 88.75 174 ASP A O 1
ATOM 1328 N N . PRO A 1 175 ? -4.941 -15.018 -5.025 1.00 91.50 175 PRO A N 1
ATOM 1329 C CA . PRO A 1 175 ? -4.592 -14.153 -6.154 1.00 91.50 175 PRO A CA 1
ATOM 1330 C C . PRO A 1 175 ? -4.803 -12.653 -5.849 1.00 91.50 175 PRO A C 1
ATOM 1332 O O . PRO A 1 175 ? -5.657 -12.316 -5.016 1.00 91.50 175 PRO A O 1
ATOM 1335 N N . PRO A 1 176 ? -4.085 -11.745 -6.544 1.00 94.25 176 PRO A N 1
ATOM 1336 C CA . PRO A 1 176 ? -4.254 -10.302 -6.385 1.00 94.25 176 PRO A CA 1
ATOM 1337 C C . PRO A 1 176 ? -5.686 -9.833 -6.641 1.00 94.25 176 PRO A C 1
ATOM 1339 O O . PRO A 1 176 ? -6.363 -10.301 -7.557 1.00 94.25 176 PRO A O 1
ATOM 1342 N N . VAL A 1 177 ? -6.132 -8.853 -5.853 1.00 96.69 177 VAL A N 1
ATOM 1343 C CA . VAL A 1 177 ? -7.402 -8.151 -6.068 1.00 96.69 177 VAL A CA 1
ATOM 1344 C C . VAL A 1 177 ? -7.106 -6.672 -6.252 1.00 96.69 177 VAL A C 1
ATOM 1346 O O . VAL A 1 177 ? -6.648 -6.007 -5.324 1.00 96.69 177 VAL A O 1
ATOM 1349 N N . GLY A 1 178 ? -7.404 -6.168 -7.448 1.00 95.19 178 GLY A N 1
ATOM 1350 C CA . GLY A 1 178 ? -7.116 -4.797 -7.853 1.00 95.19 178 GLY A CA 1
ATOM 1351 C C . GLY A 1 178 ? -5.830 -4.672 -8.665 1.00 95.19 178 GLY A C 1
ATOM 1352 O O . GLY A 1 178 ? -5.354 -5.647 -9.242 1.00 95.19 178 GLY A O 1
ATOM 1353 N N . LEU A 1 179 ? -5.311 -3.450 -8.766 1.00 95.44 179 LEU A N 1
ATOM 1354 C CA . LEU A 1 179 ? -4.177 -3.093 -9.615 1.00 95.44 179 LEU A CA 1
ATOM 1355 C C . LEU A 1 179 ? -3.282 -2.073 -8.916 1.00 95.44 179 LEU A C 1
ATOM 1357 O O . LEU A 1 179 ? -3.754 -1.235 -8.149 1.00 95.44 179 LEU A O 1
ATOM 1361 N N . ALA A 1 180 ? -2.000 -2.106 -9.259 1.00 97.56 180 ALA A N 1
ATOM 1362 C CA . ALA A 1 180 ? -1.034 -1.068 -8.945 1.00 97.56 180 ALA A CA 1
ATOM 1363 C C . ALA A 1 180 ? -0.141 -0.850 -10.168 1.00 97.56 180 ALA A C 1
ATOM 1365 O O . ALA A 1 180 ? 0.249 -1.805 -10.837 1.00 97.56 180 ALA A O 1
ATOM 1366 N N . GLN A 1 181 ? 0.141 0.409 -10.484 1.00 96.50 181 GLN A N 1
ATOM 1367 C CA . GLN A 1 181 ? 0.941 0.801 -11.637 1.00 96.50 181 GLN A CA 1
ATOM 1368 C C . GLN A 1 181 ? 1.894 1.914 -11.242 1.00 96.50 181 GLN A C 1
ATOM 1370 O O . GLN A 1 181 ? 1.485 2.906 -10.640 1.00 96.50 181 GLN A O 1
ATOM 1375 N N . ILE A 1 182 ? 3.155 1.767 -11.634 1.00 96.50 182 ILE A N 1
ATOM 1376 C CA . ILE A 1 182 ? 4.168 2.814 -11.521 1.00 96.50 182 ILE A CA 1
ATOM 1377 C C . ILE A 1 182 ? 4.525 3.266 -12.930 1.00 96.50 182 ILE A C 1
ATOM 1379 O O . ILE A 1 182 ? 4.825 2.440 -13.792 1.00 96.50 182 ILE A O 1
ATOM 1383 N N . SER A 1 183 ? 4.477 4.573 -13.178 1.00 92.69 183 SER A N 1
ATOM 1384 C CA . SER A 1 183 ? 4.826 5.135 -14.472 1.00 92.69 183 SER A CA 1
ATOM 1385 C C . SER A 1 183 ? 6.323 5.012 -14.733 1.00 92.69 183 SER A C 1
ATOM 1387 O O . SER A 1 183 ? 7.155 5.160 -13.833 1.00 92.69 183 SER A O 1
ATOM 1389 N N . ALA A 1 184 ? 6.673 4.820 -15.999 1.00 83.31 184 ALA A N 1
ATOM 1390 C CA . ALA A 1 184 ? 8.029 5.039 -16.456 1.00 83.31 184 ALA A CA 1
ATOM 1391 C C . ALA A 1 184 ? 8.447 6.484 -16.167 1.00 83.31 184 ALA A C 1
ATOM 1393 O O . ALA A 1 184 ? 7.642 7.411 -16.291 1.00 83.31 184 ALA A O 1
ATOM 1394 N N . GLY A 1 185 ? 9.705 6.661 -15.759 1.00 70.69 185 GLY A N 1
ATOM 1395 C CA . GLY A 1 185 ? 10.353 7.969 -15.866 1.00 70.69 185 GLY A CA 1
ATOM 1396 C C . GLY A 1 185 ? 10.593 8.314 -17.338 1.00 70.69 185 GLY A C 1
ATOM 1397 O O . GLY A 1 185 ? 10.076 7.634 -18.229 1.00 70.69 185 GLY A O 1
ATOM 1398 N N . ASN A 1 186 ? 11.418 9.326 -17.616 1.00 57.84 186 ASN A N 1
ATOM 1399 C CA . ASN A 1 186 ? 11.856 9.579 -18.990 1.00 57.84 186 ASN A CA 1
ATOM 1400 C C . ASN A 1 186 ? 12.361 8.287 -19.637 1.00 57.84 186 ASN A C 1
ATOM 1402 O O . ASN A 1 186 ? 13.271 7.631 -19.125 1.00 57.84 186 ASN A O 1
ATOM 1406 N N . LEU A 1 187 ? 11.739 7.929 -20.759 1.00 44.28 187 LEU A N 1
ATOM 1407 C CA . LEU A 1 187 ? 12.272 6.911 -21.646 1.00 44.28 187 LEU A CA 1
ATOM 1408 C C . LEU A 1 187 ? 13.566 7.483 -22.259 1.00 44.28 187 LEU A C 1
ATOM 1410 O O . LEU A 1 187 ? 13.549 8.651 -22.658 1.00 44.28 187 LEU A O 1
ATOM 1414 N N . PRO A 1 188 ? 14.676 6.724 -22.274 1.00 41.94 188 PRO A N 1
ATOM 1415 C CA . PRO A 1 188 ? 15.890 7.142 -22.969 1.00 41.94 188 PRO A CA 1
ATOM 1416 C C . PRO A 1 188 ? 15.657 7.313 -24.475 1.00 41.94 188 PRO A C 1
ATOM 1418 O O . PRO A 1 188 ? 14.781 6.604 -25.029 1.00 41.94 188 PRO A O 1
#